Protein AF-A0A7X5P9V6-F1 (afdb_monomer_lite)

Foldseek 3Di:
DDPVVVVVVVVVVVVVVVVCVVVVVVLVVLVVLLVVLQVQLVVCVVVLVLVSNLVSLVVSVVSPVDPVSVVVNVLSVLQNQLVVLQVQLVVCVVVVVLVSSLVSLVSRDVSNVVCVVVSVVSNVVSLVVLLVVLQVVLVVCVVVVNNVVSLVSLVVNCVSVVPPPSSVVVNVVSVVVNVVVVVVVVVVVVVVVVVVVVVVVVVVVVVVVVVVLVVQQPPQADQVVLFVLCCVVPVPPDPQKGKGFPDWDADPNFIWTKIWIWGDDPPDIGTPFIWTAGRRHRFIFTQDPVVRDTHTD

pLDDT: mean 90.13, std 10.5, range [47.44, 98.81]

InterPro domains:
  IPR011990 Tetratricopeptide-like helical domain superfamily [G3DSA:1.25.40.10] (26-187)
  IPR011990 Tetratricopeptide-like helical domain superfamily [SSF48452] (31-176)
  IPR019734 Tetratricopeptide repeat [PF13181] (35-65)
  IPR019734 Tetratricopeptide repeat [PS50005] (34-67)
  IPR019734 Tetratricopeptide repeat [SM00028] (34-67)
  IPR019734 Tetratricopeptide repeat [SM00028] (82-115)
  IPR019734 Tetratricopeptide repeat [SM00028] (131-164)

Secondary structure (DSSP, 8-state):
--HHHHHHHHHHHHHHHHHHHHHHHHHHHHHHHHHHHHHHHHHHHHTT-HHHHHHHHHHHTTT---HHHHHHHHHHHHHHHHHHHHHHHHHHHHTT-HHHHHHHHTTS-TT-HHHHHHHHHHHHHHHHHHHHHHHHHHHHHHHTT-HHHHHHHHHHHHHH-TT-HHHHHHHHHHHHHHHHHHHHHHHHHHHHHHHHHHHHHHHHHHHHHHHHHHHHHTTS--HHHHHHHHHHHH-TT-TTEEEEEEEEEEETTEEEEEEEEEEE-SS-EEEEEEEEEETTT--EEEEETTTTEEEE-

Organism: Clostridium sporogenes (NCBI:txid1509)

Structure (mmCIF, N/CA/C/O backbone):
data_AF-A0A7X5P9V6-F1
#
_entry.id   AF-A0A7X5P9V6-F1
#
loop_
_atom_site.group_PDB
_atom_site.id
_atom_site.type_symbol
_atom_site.label_atom_id
_atom_site.label_alt_id
_atom_site.label_comp_id
_atom_site.label_asym_id
_atom_site.label_entity_id
_atom_site.label_seq_id
_atom_site.pdbx_PDB_ins_code
_atom_site.Cartn_x
_atom_site.Cartn_y
_atom_site.Cartn_z
_atom_site.occupancy
_atom_site.B_iso_or_equiv
_atom_site.auth_seq_id
_atom_site.auth_comp_id
_atom_site.auth_asym_id
_atom_site.auth_atom_id
_atom_site.pdbx_PDB_model_num
ATOM 1 N N . MET A 1 1 ? 71.167 8.920 -67.013 1.00 60.41 1 MET A N 1
ATOM 2 C CA . MET A 1 1 ? 70.637 7.728 -66.305 1.00 60.41 1 MET A CA 1
ATOM 3 C C . MET A 1 1 ? 70.523 6.575 -67.297 1.00 60.41 1 MET A C 1
ATOM 5 O O . MET A 1 1 ? 69.941 6.783 -68.351 1.00 60.41 1 MET A O 1
ATOM 9 N N . ASN A 1 2 ? 71.118 5.408 -67.014 1.00 71.19 2 ASN A N 1
ATOM 10 C CA . ASN A 1 2 ? 71.142 4.280 -67.959 1.00 71.19 2 ASN A CA 1
ATOM 11 C C . ASN A 1 2 ? 69.712 3.756 -68.227 1.00 71.19 2 ASN A C 1
ATOM 13 O O . ASN A 1 2 ? 68.889 3.745 -67.309 1.00 71.19 2 ASN A O 1
ATOM 17 N N . LYS A 1 3 ? 69.409 3.330 -69.460 1.00 73.94 3 LYS A N 1
ATOM 18 C CA . LYS A 1 3 ? 68.058 2.933 -69.919 1.00 73.94 3 LYS A CA 1
ATOM 19 C C . LYS A 1 3 ? 67.434 1.855 -69.019 1.00 73.94 3 LYS A C 1
ATOM 21 O O . LYS A 1 3 ? 66.262 1.945 -68.671 1.00 73.94 3 LYS A O 1
ATOM 26 N N . SER A 1 4 ? 68.260 0.923 -68.538 1.00 73.44 4 SER A N 1
ATOM 27 C CA . SE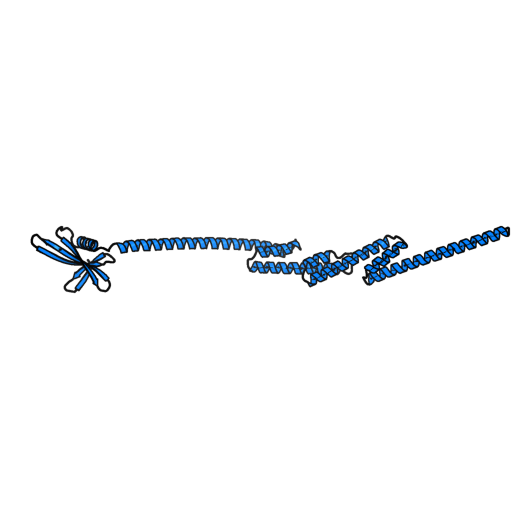R A 1 4 ? 67.882 -0.091 -67.543 1.00 73.44 4 SER A CA 1
ATOM 28 C C . SER A 1 4 ? 67.428 0.520 -66.203 1.00 73.44 4 SER A C 1
ATOM 30 O O . SER A 1 4 ? 66.345 0.202 -65.720 1.00 73.44 4 SER A O 1
ATOM 32 N N . LYS A 1 5 ? 68.163 1.499 -65.651 1.00 74.38 5 LYS A N 1
ATOM 33 C CA . LYS A 1 5 ? 67.784 2.189 -64.400 1.00 74.38 5 LYS A CA 1
ATOM 34 C C . LYS A 1 5 ? 66.468 2.968 -64.539 1.00 74.38 5 LYS A C 1
ATOM 36 O O . LYS A 1 5 ? 65.670 2.973 -63.609 1.00 74.38 5 LYS A O 1
ATOM 41 N N . LYS A 1 6 ? 66.210 3.587 -65.700 1.00 78.81 6 LYS A N 1
ATOM 42 C CA . LYS A 1 6 ? 64.946 4.299 -65.976 1.00 78.81 6 LYS A CA 1
ATOM 43 C C . LYS A 1 6 ? 63.748 3.342 -66.017 1.00 78.81 6 LYS A C 1
ATOM 45 O O . LYS A 1 6 ? 62.717 3.648 -65.427 1.00 78.81 6 LYS A O 1
ATOM 50 N N . ASN A 1 7 ? 63.899 2.183 -66.657 1.00 77.62 7 ASN A N 1
ATOM 51 C CA . ASN A 1 7 ? 62.839 1.173 -66.732 1.00 77.62 7 ASN A CA 1
ATOM 52 C C . ASN A 1 7 ? 62.542 0.544 -65.361 1.00 77.62 7 ASN A C 1
ATOM 54 O O . ASN A 1 7 ? 61.378 0.324 -65.037 1.00 77.62 7 ASN A O 1
ATOM 58 N N . ILE A 1 8 ? 63.573 0.327 -64.536 1.00 83.81 8 ILE A N 1
ATOM 59 C CA . ILE A 1 8 ? 63.411 -0.149 -63.153 1.00 83.81 8 ILE A CA 1
ATOM 60 C C . ILE A 1 8 ? 62.621 0.868 -62.318 1.00 83.81 8 ILE A C 1
ATOM 62 O O . ILE A 1 8 ? 61.666 0.488 -61.646 1.00 83.81 8 ILE A O 1
ATOM 66 N N . ILE A 1 9 ? 62.959 2.162 -62.398 1.00 83.19 9 ILE A N 1
ATOM 67 C CA . ILE A 1 9 ? 62.241 3.218 -61.661 1.00 83.19 9 ILE A CA 1
ATOM 68 C C . ILE A 1 9 ? 60.763 3.268 -62.071 1.00 83.19 9 ILE A C 1
ATOM 70 O O . ILE A 1 9 ? 59.900 3.273 -61.200 1.00 83.19 9 ILE A O 1
ATOM 74 N N . ILE A 1 10 ? 60.463 3.234 -63.375 1.00 83.44 10 ILE A N 1
ATOM 75 C CA . ILE A 1 10 ? 59.079 3.256 -63.879 1.00 83.44 10 ILE A CA 1
ATOM 76 C C . ILE A 1 10 ? 58.282 2.045 -63.367 1.00 83.44 10 ILE A C 1
ATOM 78 O O . ILE A 1 10 ? 57.156 2.211 -62.900 1.00 83.44 10 ILE A O 1
ATOM 82 N N . GLY A 1 11 ? 58.870 0.843 -63.401 1.00 85.44 11 GLY A N 1
ATOM 83 C CA . GLY A 1 11 ? 58.228 -0.367 -62.880 1.00 85.44 11 GLY A CA 1
ATOM 84 C C . GLY A 1 11 ? 57.904 -0.270 -61.386 1.00 85.44 11 GLY A C 1
ATOM 85 O O . GLY A 1 11 ? 56.787 -0.582 -60.976 1.00 85.44 11 GLY A O 1
ATOM 86 N N . VAL A 1 12 ? 58.839 0.242 -60.577 1.00 85.56 12 VAL A N 1
ATOM 87 C CA . VAL A 1 12 ? 58.631 0.447 -59.133 1.00 85.56 12 VAL A CA 1
ATOM 88 C C . VAL A 1 12 ? 57.534 1.484 -58.865 1.00 85.56 12 VAL A C 1
ATOM 90 O O . VAL A 1 12 ? 56.683 1.262 -58.005 1.00 85.56 12 VAL A O 1
ATOM 93 N N . THR A 1 13 ? 57.488 2.586 -59.620 1.00 82.69 13 THR A N 1
ATOM 94 C CA . THR A 1 13 ? 56.440 3.611 -59.467 1.00 82.69 13 THR A CA 1
ATOM 95 C C . THR A 1 13 ? 55.042 3.059 -59.756 1.00 82.69 13 THR A C 1
ATOM 97 O O . THR A 1 13 ? 54.107 3.354 -59.012 1.00 82.69 13 THR A O 1
ATOM 100 N N . ILE A 1 14 ? 54.886 2.219 -60.784 1.00 84.00 14 ILE A N 1
ATOM 101 C CA . ILE A 1 14 ? 53.596 1.589 -61.113 1.00 84.00 14 ILE A CA 1
ATOM 102 C C . ILE A 1 14 ? 53.149 0.645 -59.990 1.00 84.00 14 ILE A C 1
ATOM 104 O O . ILE A 1 14 ? 51.992 0.693 -59.577 1.00 84.00 14 ILE A O 1
ATOM 108 N N . ILE A 1 15 ? 54.062 -0.161 -59.440 1.00 84.19 15 ILE A N 1
ATOM 109 C CA . ILE A 1 15 ? 53.759 -1.061 -58.316 1.00 84.19 15 ILE A CA 1
ATOM 110 C C . ILE A 1 15 ? 53.307 -0.262 -57.083 1.00 84.19 15 ILE A C 1
ATOM 112 O O . ILE A 1 15 ? 52.328 -0.630 -56.432 1.00 84.19 15 ILE A O 1
ATOM 116 N N . ILE A 1 16 ? 53.953 0.869 -56.786 1.00 82.38 16 ILE A N 1
ATOM 117 C CA . ILE A 1 16 ? 53.550 1.754 -55.681 1.00 82.38 16 ILE A CA 1
ATOM 118 C C . ILE A 1 16 ? 52.148 2.338 -55.924 1.00 82.38 16 ILE A C 1
ATOM 120 O O . ILE A 1 16 ? 51.318 2.339 -55.019 1.00 82.38 16 ILE A O 1
ATOM 124 N N . LEU A 1 17 ? 51.836 2.784 -57.142 1.00 79.75 17 LEU A N 1
ATOM 125 C CA . LEU A 1 17 ? 50.510 3.328 -57.461 1.00 79.75 17 LEU A CA 1
ATOM 126 C C . LEU A 1 17 ? 49.401 2.270 -57.378 1.00 79.75 17 LEU A C 1
ATOM 128 O O . LEU A 1 17 ? 48.330 2.556 -56.845 1.00 79.75 17 LEU A O 1
ATOM 132 N N . VAL A 1 18 ? 49.653 1.044 -57.844 1.00 79.06 18 VAL A N 1
ATOM 133 C CA . VAL A 1 18 ? 48.686 -0.065 -57.760 1.00 79.06 18 VAL A CA 1
ATOM 134 C C . VAL A 1 18 ? 48.469 -0.499 -56.309 1.00 79.06 18 VAL A C 1
ATOM 136 O O . VAL A 1 18 ? 47.329 -0.710 -55.895 1.00 79.06 18 VAL A O 1
ATOM 139 N N . THR A 1 19 ? 49.535 -0.578 -55.508 1.00 73.50 19 THR A N 1
ATOM 140 C CA . THR A 1 19 ? 49.431 -0.934 -54.082 1.00 73.50 19 THR A CA 1
ATOM 141 C C . THR A 1 19 ? 48.716 0.149 -53.271 1.00 73.50 19 THR A C 1
ATOM 143 O O . THR A 1 19 ? 47.824 -0.179 -52.487 1.00 73.50 19 THR A O 1
ATOM 146 N N . LEU A 1 20 ? 49.009 1.435 -53.502 1.00 73.12 20 LEU A N 1
ATOM 147 C CA . LEU A 1 20 ? 48.294 2.552 -52.870 1.00 73.12 20 LEU A CA 1
ATOM 148 C C . LEU A 1 20 ? 46.830 2.640 -53.324 1.00 73.12 20 LEU A C 1
ATOM 150 O O . LEU A 1 20 ? 45.947 2.833 -52.488 1.00 73.12 20 LEU A O 1
ATOM 154 N N . GLY A 1 21 ? 46.553 2.455 -54.618 1.00 71.62 21 GLY A N 1
ATOM 155 C CA . GLY A 1 21 ? 45.196 2.468 -55.172 1.00 71.62 21 GLY A CA 1
ATOM 156 C C . GLY A 1 21 ? 44.330 1.316 -54.654 1.00 71.62 21 GLY A C 1
ATOM 157 O O . GLY A 1 21 ? 43.187 1.534 -54.241 1.00 71.62 21 GLY A O 1
ATOM 158 N N . GLY A 1 22 ? 44.887 0.102 -54.594 1.00 73.00 22 GLY A N 1
ATOM 159 C CA . GLY A 1 22 ? 44.213 -1.072 -54.031 1.00 73.00 22 GLY A CA 1
ATOM 160 C C . GLY A 1 22 ? 43.961 -0.938 -52.527 1.00 73.00 22 GLY A C 1
ATOM 161 O O . GLY A 1 22 ? 42.843 -1.162 -52.058 1.00 73.00 22 GLY A O 1
ATOM 162 N N . PHE A 1 23 ? 44.964 -0.487 -51.767 1.00 73.44 23 PHE A N 1
ATOM 163 C CA . PHE A 1 23 ? 44.840 -0.275 -50.323 1.00 73.44 23 PHE A CA 1
ATOM 164 C C . PHE A 1 23 ? 43.863 0.858 -49.970 1.00 73.44 23 PHE A C 1
ATOM 166 O O . PHE A 1 23 ? 43.063 0.723 -49.039 1.00 73.44 23 PHE A O 1
ATOM 173 N N . GLY A 1 24 ? 43.881 1.955 -50.733 1.00 74.81 24 GLY A N 1
ATOM 174 C CA . GLY A 1 24 ? 42.941 3.067 -50.590 1.00 74.81 24 GLY A CA 1
ATOM 175 C C . GLY A 1 24 ? 41.497 2.648 -50.867 1.00 74.81 24 GLY A C 1
ATOM 176 O O . GLY A 1 24 ? 40.614 2.920 -50.051 1.00 74.81 24 GLY A O 1
ATOM 177 N N . SER A 1 25 ? 41.264 1.909 -51.956 1.00 75.44 25 SER A N 1
ATOM 178 C CA . SER A 1 25 ? 39.932 1.399 -52.324 1.00 75.44 25 SER A CA 1
ATOM 179 C C . SER A 1 25 ? 39.367 0.431 -51.275 1.00 75.44 25 SER A C 1
ATOM 181 O O . SER A 1 25 ? 38.189 0.507 -50.912 1.00 75.44 25 SER A O 1
ATOM 183 N N . TYR A 1 26 ? 40.217 -0.437 -50.715 1.00 78.19 26 TYR A N 1
ATOM 184 C CA . TYR A 1 26 ? 39.841 -1.351 -49.634 1.00 78.19 26 TYR A CA 1
ATOM 185 C C . TYR A 1 26 ? 39.458 -0.610 -48.344 1.00 78.19 26 TYR A C 1
ATOM 187 O O . TYR A 1 26 ? 38.395 -0.865 -47.769 1.00 78.19 26 TYR A O 1
ATOM 195 N N . LYS A 1 27 ? 40.285 0.350 -47.901 1.00 81.75 27 LYS A N 1
ATOM 196 C CA . LYS A 1 27 ? 39.989 1.169 -46.713 1.00 81.75 27 LYS A CA 1
ATOM 197 C C . LYS A 1 27 ? 38.713 1.994 -46.880 1.00 81.75 27 LYS A C 1
ATOM 199 O O . LYS A 1 27 ? 37.933 2.090 -45.934 1.00 81.75 27 LYS A O 1
ATOM 204 N N . TYR A 1 28 ? 38.486 2.550 -48.069 1.00 83.62 28 TYR A N 1
ATOM 205 C CA . TYR A 1 28 ? 37.275 3.307 -48.381 1.00 83.62 28 TYR A CA 1
ATOM 206 C C . TYR A 1 28 ? 36.012 2.444 -48.267 1.00 83.62 28 TYR A C 1
ATOM 208 O O . TYR A 1 28 ? 35.046 2.851 -47.622 1.00 83.62 28 TYR A O 1
ATOM 216 N N . THR A 1 29 ? 36.040 1.232 -48.828 1.00 82.81 29 THR A N 1
ATOM 217 C CA . THR A 1 29 ? 34.903 0.297 -48.773 1.00 82.81 29 THR A CA 1
ATOM 218 C C . THR A 1 29 ? 34.565 -0.071 -47.326 1.00 82.81 29 THR A C 1
ATOM 220 O O . THR A 1 29 ? 33.425 0.097 -46.901 1.00 82.81 29 THR A O 1
ATOM 223 N N . LYS A 1 30 ? 35.574 -0.425 -46.516 1.00 85.81 30 LYS A N 1
ATOM 224 C CA . LYS A 1 30 ? 35.384 -0.704 -45.082 1.00 85.81 30 LYS A CA 1
ATOM 225 C C . LYS A 1 30 ? 34.804 0.478 -44.304 1.00 85.81 30 LYS A C 1
ATOM 227 O O . LYS A 1 30 ? 33.945 0.291 -43.448 1.00 85.81 30 LYS A O 1
ATOM 232 N N . TYR A 1 31 ? 35.260 1.696 -44.593 1.00 87.25 31 TYR A N 1
ATOM 233 C CA . TYR A 1 31 ? 34.723 2.900 -43.958 1.00 87.25 31 TYR A CA 1
ATOM 234 C C . TYR A 1 31 ? 33.256 3.158 -44.343 1.00 87.25 31 TYR A C 1
ATOM 236 O O . TYR A 1 31 ? 32.446 3.522 -43.487 1.00 87.25 31 TYR A O 1
ATOM 244 N N . LYS A 1 32 ? 32.895 2.940 -45.614 1.00 90.25 32 LYS A N 1
ATOM 245 C CA . LYS A 1 32 ? 31.514 3.073 -46.099 1.00 90.25 32 LYS A CA 1
ATOM 246 C C . LYS A 1 32 ? 30.579 2.058 -45.436 1.00 90.25 32 LYS A C 1
ATOM 248 O O . LYS A 1 32 ? 29.481 2.438 -45.024 1.00 90.25 32 LYS A O 1
ATOM 253 N N . ASP A 1 33 ? 31.013 0.809 -45.299 1.00 91.19 33 ASP A N 1
ATOM 254 C CA . ASP A 1 33 ? 30.224 -0.240 -44.646 1.00 91.19 33 ASP A CA 1
ATOM 255 C C . ASP A 1 33 ? 30.009 0.068 -43.162 1.00 91.19 33 ASP A C 1
ATOM 257 O O . ASP A 1 33 ? 28.869 0.053 -42.694 1.00 91.19 33 ASP A O 1
ATOM 261 N N . TYR A 1 34 ? 31.075 0.467 -42.452 1.00 92.50 34 TYR A N 1
ATOM 262 C CA . TYR A 1 34 ? 30.995 0.939 -41.066 1.00 92.50 34 TYR A CA 1
ATOM 263 C C . TYR A 1 34 ? 29.951 2.053 -40.907 1.00 92.50 34 TYR A C 1
ATOM 265 O O . TYR A 1 34 ? 29.061 1.957 -40.062 1.00 92.50 34 TYR A O 1
ATOM 273 N N . LYS A 1 35 ? 30.013 3.093 -41.751 1.00 93.56 35 LYS A N 1
ATOM 274 C CA . LYS A 1 35 ? 29.071 4.221 -41.689 1.00 93.56 35 LYS A CA 1
ATOM 275 C C . LYS A 1 35 ? 27.636 3.792 -42.010 1.00 93.56 35 LYS A C 1
ATOM 277 O O . LYS A 1 35 ? 26.695 4.288 -41.401 1.00 93.56 35 LYS A O 1
ATOM 282 N N . THR A 1 36 ? 27.461 2.860 -42.943 1.00 95.44 36 THR A N 1
ATOM 283 C CA . THR A 1 36 ? 26.139 2.329 -43.307 1.00 95.44 36 THR A CA 1
ATOM 284 C C . THR A 1 36 ? 25.508 1.562 -42.146 1.00 95.44 36 THR A C 1
ATOM 286 O O . THR A 1 36 ? 24.328 1.758 -41.860 1.00 95.44 36 THR A O 1
ATOM 289 N N . LEU A 1 37 ? 26.281 0.712 -41.466 1.00 96.25 37 LEU A N 1
ATOM 290 C CA . LEU A 1 37 ? 25.834 -0.015 -40.275 1.00 96.25 37 LEU A CA 1
ATOM 291 C C . LEU A 1 37 ? 25.507 0.941 -39.123 1.00 96.25 37 LEU A C 1
ATOM 293 O O . LEU A 1 37 ? 24.454 0.804 -38.506 1.00 96.25 37 LEU A O 1
ATOM 297 N N . LEU A 1 38 ? 26.357 1.947 -38.891 1.00 95.62 38 LEU A N 1
ATOM 298 C CA . LEU A 1 38 ? 26.132 2.959 -37.859 1.00 95.62 38 LEU A CA 1
ATOM 299 C C . LEU A 1 38 ? 24.825 3.731 -38.093 1.00 95.62 38 LEU A C 1
ATOM 301 O O . LEU A 1 38 ? 23.985 3.791 -37.200 1.00 95.62 38 LEU A O 1
ATOM 305 N N . ASN A 1 39 ? 24.603 4.229 -39.312 1.00 97.00 39 ASN A N 1
ATOM 306 C CA . ASN A 1 39 ? 23.374 4.947 -39.658 1.00 97.00 39 ASN A CA 1
ATOM 307 C C . ASN A 1 39 ? 22.123 4.062 -39.514 1.00 97.00 39 ASN A C 1
ATOM 309 O O . ASN A 1 39 ? 21.073 4.538 -39.092 1.00 97.00 39 ASN A O 1
ATOM 313 N N . LYS A 1 40 ? 22.216 2.768 -39.856 1.00 98.12 40 LYS A N 1
ATOM 314 C CA . LYS A 1 40 ? 21.115 1.816 -39.636 1.00 98.12 40 LYS A CA 1
ATOM 315 C C . LYS A 1 40 ? 20.827 1.633 -38.151 1.00 98.12 40 LYS A C 1
ATOM 317 O O . LYS A 1 40 ? 19.661 1.616 -37.771 1.00 98.12 40 LYS A O 1
ATOM 322 N N . ALA A 1 41 ? 21.864 1.490 -37.327 1.00 97.75 41 ALA A N 1
ATOM 323 C CA . ALA A 1 41 ? 21.709 1.359 -35.885 1.00 97.75 41 ALA A CA 1
ATOM 324 C C . ALA A 1 41 ? 21.025 2.595 -35.281 1.00 97.75 41 ALA A C 1
ATOM 326 O O . ALA A 1 41 ? 20.084 2.452 -34.505 1.00 97.75 41 ALA A O 1
ATOM 327 N N . GLU A 1 42 ? 21.439 3.795 -35.696 1.00 97.62 42 GLU A N 1
ATOM 328 C CA . GLU A 1 42 ? 20.839 5.063 -35.265 1.00 97.62 42 GLU A CA 1
ATOM 329 C C . GLU A 1 42 ? 19.372 5.183 -35.712 1.00 97.62 42 GLU A C 1
ATOM 331 O O . GLU A 1 42 ? 18.507 5.440 -34.878 1.00 97.62 42 GLU A O 1
ATOM 336 N N . ALA A 1 43 ? 19.048 4.857 -36.967 1.00 98.25 43 ALA A N 1
ATOM 337 C CA . ALA A 1 43 ? 17.658 4.826 -37.435 1.00 98.25 43 ALA A CA 1
ATOM 338 C C . ALA A 1 43 ? 16.796 3.808 -36.662 1.00 98.25 43 ALA A C 1
ATOM 340 O O . ALA A 1 43 ? 15.636 4.074 -36.345 1.00 98.25 43 ALA A O 1
ATOM 341 N N . TYR A 1 44 ? 17.354 2.641 -36.316 1.00 98.62 44 TYR A N 1
ATOM 342 C CA . TYR A 1 44 ? 16.661 1.656 -35.485 1.00 98.62 44 TYR A CA 1
ATOM 343 C C . TYR A 1 44 ? 16.457 2.130 -34.041 1.00 98.62 44 TYR A C 1
ATOM 345 O O . TYR A 1 44 ? 15.420 1.810 -33.459 1.00 98.62 44 TYR A O 1
ATOM 353 N N . MET A 1 45 ? 17.382 2.914 -33.476 1.00 97.56 45 MET A N 1
ATOM 354 C CA . MET A 1 45 ? 17.182 3.571 -32.178 1.00 97.56 45 MET A CA 1
ATOM 355 C C . MET A 1 45 ? 16.007 4.553 -32.221 1.00 97.56 45 MET A C 1
ATOM 357 O O . MET A 1 45 ? 15.192 4.553 -31.298 1.00 97.56 45 MET A O 1
ATOM 361 N N . GLU A 1 46 ? 15.898 5.354 -33.285 1.00 96.31 46 GLU A N 1
ATOM 362 C CA . GLU A 1 46 ? 14.836 6.359 -33.452 1.00 96.31 46 GLU A CA 1
ATOM 363 C C . GLU A 1 46 ? 13.440 5.733 -33.531 1.00 96.31 46 GLU A C 1
ATOM 365 O O . GLU A 1 46 ? 12.511 6.212 -32.880 1.00 96.31 46 GLU A O 1
ATOM 370 N N . ILE A 1 47 ? 13.293 4.624 -34.264 1.00 97.12 47 ILE A N 1
ATOM 371 C CA . ILE A 1 47 ? 12.028 3.869 -34.328 1.00 97.12 47 ILE A CA 1
ATOM 372 C C . ILE A 1 47 ? 11.857 2.876 -33.166 1.00 97.12 47 ILE A C 1
ATOM 374 O O . ILE A 1 47 ? 10.963 2.030 -33.196 1.00 97.12 47 ILE A O 1
ATOM 378 N N . GLU A 1 48 ? 12.721 2.961 -32.150 1.00 97.25 48 GLU A N 1
ATOM 379 C CA . GLU A 1 48 ? 12.720 2.136 -30.937 1.00 97.25 48 GLU A CA 1
ATOM 380 C C . GLU A 1 48 ? 12.801 0.618 -31.174 1.00 97.25 48 GLU A C 1
ATOM 382 O O . GLU A 1 48 ? 12.330 -0.183 -30.359 1.00 97.25 48 GLU A O 1
ATOM 387 N N . ASN A 1 49 ? 13.418 0.200 -32.279 1.00 98.12 49 ASN A N 1
ATOM 388 C CA . ASN A 1 49 ? 13.758 -1.194 -32.533 1.00 98.12 49 ASN A CA 1
ATOM 389 C C . ASN A 1 49 ? 15.159 -1.490 -31.981 1.00 98.12 49 ASN A C 1
ATOM 391 O O . ASN A 1 49 ? 16.136 -1.629 -32.720 1.00 98.12 49 ASN A O 1
ATOM 395 N N . TYR A 1 50 ? 15.253 -1.551 -30.653 1.00 98.19 50 TYR A N 1
ATOM 396 C CA . TYR A 1 50 ? 16.536 -1.647 -29.958 1.00 98.19 50 TYR A CA 1
ATOM 397 C C . TYR A 1 50 ? 17.303 -2.933 -30.271 1.00 98.19 50 TYR A C 1
ATOM 399 O O . TYR A 1 50 ? 18.525 -2.897 -30.330 1.00 98.19 50 TYR A O 1
ATOM 407 N N . ASP A 1 51 ? 16.612 -4.042 -30.543 1.00 98.38 51 ASP A N 1
ATOM 408 C CA . ASP A 1 51 ? 17.259 -5.300 -30.931 1.00 98.38 51 ASP A CA 1
ATOM 409 C C . ASP A 1 51 ? 18.044 -5.152 -32.235 1.00 98.38 51 ASP A C 1
ATOM 411 O O . ASP A 1 51 ? 19.238 -5.456 -32.284 1.00 98.38 51 ASP A O 1
ATOM 415 N N . LYS A 1 52 ? 17.414 -4.590 -33.274 1.00 98.38 52 LYS A N 1
ATOM 416 C CA . LYS A 1 52 ? 18.104 -4.323 -34.541 1.00 98.38 52 LYS A CA 1
ATOM 417 C C . LYS A 1 52 ? 19.162 -3.232 -34.403 1.00 98.38 52 LYS A C 1
ATOM 419 O O . LYS A 1 52 ? 20.175 -3.287 -35.103 1.00 98.38 52 LYS A O 1
ATOM 424 N N . ALA A 1 53 ? 18.956 -2.247 -33.530 1.00 98.50 53 ALA A N 1
ATOM 425 C CA . ALA A 1 53 ? 19.969 -1.235 -33.252 1.00 98.50 53 ALA A CA 1
ATOM 426 C C . ALA A 1 53 ? 21.236 -1.862 -32.651 1.00 98.50 53 ALA A C 1
ATOM 428 O O . ALA A 1 53 ? 22.326 -1.650 -33.181 1.00 98.50 53 ALA A O 1
ATOM 429 N N . ILE A 1 54 ? 21.085 -2.680 -31.604 1.00 98.50 54 ILE A N 1
ATOM 430 C CA . ILE A 1 54 ? 22.177 -3.414 -30.948 1.00 98.50 54 ILE A CA 1
ATOM 431 C C . ILE A 1 54 ? 22.907 -4.296 -31.963 1.00 98.50 54 ILE A C 1
ATOM 433 O O . ILE A 1 54 ? 24.124 -4.185 -32.077 1.00 98.50 54 ILE A O 1
ATOM 437 N N . GLU A 1 55 ? 22.176 -5.084 -32.759 1.00 98.25 55 GLU A N 1
ATOM 438 C CA . GLU A 1 55 ? 22.762 -5.956 -33.785 1.00 98.25 55 GLU A CA 1
ATOM 439 C C . GLU A 1 55 ? 23.625 -5.167 -34.788 1.00 98.25 55 GLU A C 1
ATOM 441 O O . GLU A 1 55 ? 24.731 -5.582 -35.141 1.00 98.25 55 GLU A O 1
ATOM 446 N N . ASN A 1 56 ? 23.144 -4.010 -35.262 1.00 98.06 56 ASN A N 1
ATOM 447 C CA . ASN A 1 56 ? 23.904 -3.189 -36.206 1.00 98.06 56 ASN A CA 1
ATOM 448 C C . ASN A 1 56 ? 25.106 -2.511 -35.534 1.00 98.06 56 ASN A C 1
ATOM 450 O O . ASN A 1 56 ? 26.167 -2.460 -36.154 1.00 98.06 56 ASN A O 1
ATOM 454 N N . TYR A 1 57 ? 24.989 -2.047 -34.285 1.00 97.31 57 TYR A N 1
ATOM 455 C CA . TYR A 1 57 ? 26.138 -1.521 -33.543 1.00 97.31 57 TYR A CA 1
ATOM 456 C C . TYR A 1 57 ? 27.207 -2.592 -33.303 1.00 97.31 57 TYR A C 1
ATOM 458 O O . TYR A 1 57 ? 28.386 -2.318 -33.523 1.00 97.31 57 TYR A O 1
ATOM 466 N N . GLU A 1 58 ? 26.829 -3.810 -32.915 1.00 96.44 58 GLU A N 1
ATOM 467 C CA . GLU A 1 58 ? 27.772 -4.914 -32.690 1.00 96.44 58 GLU A CA 1
ATOM 468 C C . GLU A 1 58 ? 28.555 -5.242 -33.971 1.00 96.44 58 GLU A C 1
ATOM 470 O O . GLU A 1 58 ? 29.782 -5.311 -33.927 1.00 96.44 58 GLU A O 1
ATOM 475 N N . LYS A 1 59 ? 27.897 -5.273 -35.141 1.00 95.31 59 LYS A N 1
ATOM 476 C CA . LYS A 1 59 ? 28.578 -5.430 -36.445 1.00 95.31 59 LYS A CA 1
ATOM 477 C C . LYS A 1 59 ? 29.573 -4.309 -36.761 1.00 95.31 59 LYS A C 1
ATOM 479 O O . LYS A 1 59 ? 30.535 -4.528 -37.493 1.00 95.31 59 LYS A O 1
ATOM 484 N N . THR A 1 60 ? 29.381 -3.091 -36.241 1.00 94.38 60 THR A N 1
ATOM 485 C CA . THR A 1 60 ? 30.368 -2.014 -36.457 1.00 94.38 60 THR A CA 1
ATOM 486 C C . THR A 1 60 ? 31.688 -2.259 -35.718 1.00 94.38 60 THR A C 1
ATOM 488 O O . THR A 1 60 ? 32.723 -1.736 -36.149 1.00 94.38 60 THR A O 1
ATOM 491 N N . LEU A 1 61 ? 31.687 -3.076 -34.656 1.00 92.00 61 LEU A N 1
ATOM 492 C CA . LEU A 1 61 ? 32.890 -3.396 -33.881 1.00 92.00 61 LEU A CA 1
ATOM 493 C C . LEU A 1 61 ? 33.910 -4.217 -34.687 1.00 92.00 61 LEU A C 1
ATOM 495 O O . LEU A 1 61 ? 35.108 -4.068 -34.445 1.00 92.00 61 LEU A O 1
ATOM 499 N N . ASP A 1 62 ? 33.467 -4.965 -35.707 1.00 87.88 62 ASP A N 1
ATOM 500 C CA . ASP A 1 62 ? 34.333 -5.712 -36.640 1.00 87.88 62 ASP A CA 1
ATOM 501 C C . ASP A 1 62 ? 35.260 -4.797 -37.462 1.00 87.88 62 ASP A C 1
ATOM 503 O O . ASP A 1 62 ? 36.314 -5.211 -37.952 1.00 87.88 62 ASP A O 1
ATOM 507 N N . TYR A 1 63 ? 34.876 -3.527 -37.623 1.00 85.88 63 TYR A N 1
ATOM 508 C CA . TYR A 1 63 ? 35.638 -2.531 -38.377 1.00 85.88 63 TYR A CA 1
ATOM 509 C C . TYR A 1 63 ? 36.548 -1.704 -37.473 1.00 85.88 63 TYR A C 1
ATOM 511 O O . TYR A 1 63 ? 37.658 -1.336 -37.873 1.00 85.88 63 TYR A O 1
ATOM 519 N N . LYS A 1 64 ? 36.070 -1.375 -36.269 1.00 77.19 64 LYS A N 1
ATOM 520 C CA . LYS A 1 64 ? 36.812 -0.609 -35.269 1.00 77.19 64 LYS A CA 1
ATOM 521 C C . LYS A 1 64 ? 36.206 -0.851 -33.891 1.00 77.19 64 LYS A C 1
ATOM 523 O O . LYS A 1 64 ? 35.099 -0.392 -33.620 1.00 77.19 64 LYS A O 1
ATOM 528 N N . ASN A 1 65 ? 36.975 -1.464 -32.992 1.00 76.75 65 ASN A N 1
ATOM 529 C CA . ASN A 1 65 ? 36.607 -1.496 -31.583 1.00 76.75 65 ASN A CA 1
ATOM 530 C C . ASN A 1 65 ? 36.728 -0.076 -31.009 1.00 76.75 65 ASN A C 1
ATOM 532 O O . ASN A 1 65 ? 37.829 0.451 -30.825 1.00 76.75 65 ASN A O 1
ATOM 536 N N . ASN A 1 66 ? 35.587 0.579 -30.825 1.00 84.88 66 ASN A N 1
ATOM 537 C CA . ASN A 1 66 ? 35.491 1.965 -30.402 1.00 84.88 66 ASN A CA 1
ATOM 538 C C . ASN A 1 66 ? 34.643 2.028 -29.134 1.00 84.88 66 ASN A C 1
ATOM 540 O O . ASN A 1 66 ? 33.497 1.581 -29.139 1.00 84.88 66 ASN A O 1
ATOM 544 N N . LYS A 1 67 ? 35.194 2.633 -28.079 1.00 92.69 67 LYS A N 1
ATOM 545 C CA . LYS A 1 67 ? 34.493 2.853 -26.812 1.00 92.69 67 LYS A CA 1
ATOM 546 C C . LYS A 1 67 ? 33.126 3.522 -27.015 1.00 92.69 67 LYS A C 1
ATOM 548 O O . LYS A 1 67 ? 32.164 3.093 -26.397 1.00 92.69 67 LYS A O 1
ATOM 553 N N . ASP A 1 68 ? 33.024 4.478 -27.940 1.00 92.31 68 ASP A N 1
ATOM 554 C CA . ASP A 1 68 ? 31.756 5.150 -28.268 1.00 92.31 68 ASP A CA 1
ATOM 555 C C . ASP A 1 68 ? 30.673 4.168 -28.747 1.00 92.31 68 ASP A C 1
ATOM 557 O O . ASP A 1 68 ? 29.527 4.236 -28.315 1.00 92.31 68 ASP A O 1
ATOM 561 N N . ILE A 1 69 ? 31.039 3.193 -29.586 1.00 95.12 69 ILE A N 1
ATOM 562 C CA . ILE A 1 69 ? 30.098 2.176 -30.073 1.00 95.12 69 ILE A CA 1
ATOM 563 C C . ILE A 1 69 ? 29.666 1.250 -28.937 1.00 95.12 69 ILE A C 1
ATOM 565 O O . ILE A 1 69 ? 28.485 0.930 -28.827 1.00 95.12 69 ILE A O 1
ATOM 569 N N . VAL A 1 70 ? 30.596 0.848 -28.069 1.00 95.81 70 VAL A N 1
ATOM 570 C CA . VAL A 1 70 ? 30.273 0.040 -26.883 1.00 95.81 70 VAL A CA 1
ATOM 571 C C . VAL A 1 70 ? 29.307 0.796 -25.963 1.00 95.81 70 VAL A C 1
ATOM 573 O O . VAL A 1 70 ? 28.313 0.226 -25.511 1.00 95.81 70 VAL A O 1
ATOM 576 N N . ASP A 1 71 ? 29.530 2.093 -25.750 1.00 96.06 71 ASP A N 1
ATOM 577 C CA . ASP A 1 71 ? 28.644 2.945 -24.953 1.00 96.06 71 ASP A CA 1
ATOM 578 C C . ASP A 1 71 ? 27.251 3.091 -25.598 1.00 96.06 71 ASP A C 1
ATOM 580 O O . ASP A 1 71 ? 26.244 3.071 -24.880 1.00 96.06 71 ASP A O 1
ATOM 584 N N . LYS A 1 72 ? 27.166 3.159 -26.937 1.00 96.50 72 LYS A N 1
ATOM 585 C CA . LYS A 1 72 ? 25.895 3.137 -27.689 1.00 96.50 72 LYS A CA 1
ATOM 586 C C . LYS A 1 72 ? 25.160 1.797 -27.567 1.00 96.50 72 LYS A C 1
ATOM 588 O O . LYS A 1 72 ? 23.944 1.800 -27.381 1.00 96.50 72 LYS A O 1
ATOM 593 N N . ILE A 1 73 ? 25.867 0.664 -27.602 1.00 97.69 73 ILE A N 1
ATOM 594 C CA . ILE A 1 73 ? 25.279 -0.671 -27.369 1.00 97.69 73 ILE A CA 1
ATOM 595 C C . ILE A 1 73 ? 24.699 -0.756 -25.957 1.00 97.69 73 ILE A C 1
ATOM 597 O O . ILE A 1 73 ? 23.556 -1.179 -25.780 1.00 97.69 73 ILE A O 1
ATOM 601 N N . ASN A 1 74 ? 25.466 -0.325 -24.954 1.00 97.56 74 ASN A N 1
ATOM 602 C CA . ASN A 1 74 ? 25.023 -0.332 -23.562 1.00 97.56 74 ASN A CA 1
ATOM 603 C C . ASN A 1 74 ? 23.817 0.591 -23.354 1.00 97.56 74 ASN A C 1
ATOM 605 O O . ASN A 1 74 ? 22.860 0.199 -22.693 1.00 97.56 74 ASN A O 1
ATOM 609 N N . LEU A 1 75 ? 23.819 1.779 -23.971 1.00 97.56 75 LEU A N 1
ATOM 610 C CA . LEU A 1 75 ? 22.664 2.679 -23.972 1.00 97.56 75 LEU A CA 1
ATOM 611 C C . LEU A 1 75 ? 21.427 2.016 -24.590 1.00 97.56 75 LEU A C 1
ATOM 613 O O . LEU A 1 75 ? 20.345 2.102 -24.020 1.00 97.56 75 LEU A O 1
ATOM 617 N N . ALA A 1 76 ? 21.570 1.352 -25.738 1.00 98.25 76 ALA A N 1
ATOM 618 C CA . ALA A 1 76 ? 20.458 0.683 -26.407 1.00 98.25 76 ALA A CA 1
ATOM 619 C C . ALA A 1 76 ? 19.862 -0.448 -25.551 1.00 98.25 76 ALA A C 1
ATOM 621 O O . ALA A 1 76 ? 18.640 -0.554 -25.446 1.00 98.25 76 ALA A O 1
ATOM 622 N N . LYS A 1 77 ? 20.711 -1.251 -24.893 1.00 98.50 77 LYS A N 1
ATOM 623 C CA . LYS A 1 77 ? 20.287 -2.298 -23.943 1.00 98.50 77 LYS A CA 1
ATOM 624 C C . LYS A 1 77 ? 19.535 -1.698 -22.754 1.00 98.50 77 LYS A C 1
ATOM 626 O O . LYS A 1 77 ? 18.437 -2.142 -22.431 1.00 98.50 77 LYS A O 1
ATOM 631 N N . GLU A 1 78 ? 20.076 -0.634 -22.173 1.00 98.38 78 GLU A N 1
ATOM 632 C CA . GLU A 1 78 ? 19.469 0.054 -21.034 1.00 98.38 78 GLU A CA 1
ATOM 633 C C . GLU A 1 78 ? 18.120 0.702 -21.385 1.00 98.38 78 GLU A C 1
ATOM 635 O O . GLU A 1 78 ? 17.158 0.571 -20.629 1.00 98.38 78 GLU A O 1
ATOM 640 N N . ILE A 1 79 ? 18.003 1.358 -22.546 1.00 98.38 79 ILE A N 1
ATOM 641 C CA . ILE A 1 79 ? 16.726 1.931 -23.004 1.00 98.38 79 ILE A CA 1
ATOM 642 C C . ILE A 1 79 ? 15.712 0.817 -23.305 1.00 98.38 79 ILE A C 1
ATOM 644 O O . ILE A 1 79 ? 14.534 0.965 -22.977 1.00 98.38 79 ILE A O 1
ATOM 648 N N . LYS A 1 80 ? 16.141 -0.317 -23.874 1.00 98.38 80 LYS A N 1
ATOM 649 C CA . LYS A 1 80 ? 15.265 -1.476 -24.101 1.00 98.38 80 LYS A CA 1
ATOM 650 C C . LYS A 1 80 ? 14.652 -1.981 -22.793 1.00 98.38 80 LYS A C 1
ATOM 652 O O . LYS A 1 80 ? 13.437 -2.163 -22.717 1.00 98.38 80 LYS A O 1
ATOM 657 N N . GLU A 1 81 ? 15.472 -2.177 -21.764 1.00 98.50 81 GLU A N 1
ATOM 658 C CA . GLU A 1 81 ? 15.006 -2.593 -20.435 1.00 98.50 81 GLU A CA 1
ATOM 659 C C . GLU A 1 81 ? 14.126 -1.522 -19.780 1.00 98.50 81 GLU A C 1
ATOM 661 O O . GLU A 1 81 ? 13.074 -1.832 -19.220 1.00 98.50 81 GLU A O 1
ATOM 666 N N . SER A 1 82 ? 14.507 -0.250 -19.907 1.00 98.56 82 SER A N 1
ATOM 667 C CA . SER A 1 82 ? 13.729 0.893 -19.424 1.00 98.56 82 SER A CA 1
ATOM 668 C C . SER A 1 82 ? 12.322 0.941 -20.032 1.00 98.56 82 SER A C 1
ATOM 670 O O . SER A 1 82 ? 11.339 1.098 -19.302 1.00 98.56 82 SER A O 1
ATOM 672 N N . LYS A 1 83 ? 12.201 0.732 -21.350 1.00 98.50 83 LYS A N 1
ATOM 673 C CA . LYS A 1 83 ? 10.915 0.631 -22.053 1.00 98.50 83 LYS A CA 1
ATOM 674 C C . LYS A 1 83 ? 10.064 -0.511 -21.506 1.00 98.50 83 LYS A C 1
ATOM 676 O O . LYS A 1 83 ? 8.907 -0.275 -21.165 1.00 98.50 83 LYS A O 1
ATOM 681 N N . ALA A 1 84 ? 10.640 -1.702 -21.357 1.00 98.62 84 ALA A N 1
ATOM 682 C CA . ALA A 1 84 ? 9.927 -2.858 -20.816 1.00 98.62 84 ALA A CA 1
ATOM 683 C C . ALA A 1 84 ? 9.442 -2.619 -19.372 1.00 98.62 84 ALA A C 1
ATOM 685 O O . ALA A 1 84 ? 8.303 -2.945 -19.036 1.00 98.62 84 ALA A O 1
ATOM 686 N N . ASN A 1 85 ? 10.270 -1.996 -18.524 1.00 98.81 85 ASN A N 1
ATOM 687 C CA . ASN A 1 85 ? 9.889 -1.625 -17.159 1.00 98.81 85 ASN A CA 1
ATOM 688 C C . ASN A 1 85 ? 8.733 -0.617 -17.140 1.00 98.81 85 ASN A C 1
ATOM 690 O O . ASN A 1 85 ? 7.805 -0.771 -16.347 1.00 98.81 85 ASN A O 1
ATOM 694 N N . TYR A 1 86 ? 8.760 0.385 -18.022 1.00 98.81 86 TYR A N 1
ATOM 695 C CA . TYR A 1 86 ? 7.681 1.365 -18.144 1.00 98.81 86 TYR A CA 1
ATOM 696 C C . TYR A 1 86 ? 6.367 0.726 -18.614 1.00 98.81 86 TYR A C 1
ATOM 698 O O . TYR A 1 86 ? 5.317 0.976 -18.027 1.00 98.81 86 TYR A O 1
ATOM 706 N N . GLU A 1 87 ? 6.414 -0.121 -19.643 1.00 98.62 87 GLU A N 1
ATOM 707 C CA . GLU A 1 87 ? 5.233 -0.815 -20.176 1.00 98.62 87 GLU A CA 1
ATOM 708 C C . GLU A 1 87 ? 4.604 -1.734 -19.122 1.00 98.62 87 GLU A C 1
ATOM 710 O O . GLU A 1 87 ? 3.398 -1.662 -18.879 1.00 98.62 87 GLU A O 1
ATOM 715 N N . LYS A 1 88 ? 5.431 -2.510 -18.411 1.00 98.81 88 LYS A N 1
ATOM 716 C CA . LYS A 1 88 ? 4.987 -3.326 -17.275 1.00 98.81 88 LYS A CA 1
ATOM 717 C C . LYS A 1 88 ? 4.367 -2.474 -16.165 1.00 98.81 88 LYS A C 1
ATOM 719 O O . LYS A 1 88 ? 3.335 -2.840 -15.605 1.00 98.81 88 LYS A O 1
ATOM 724 N N . ALA A 1 89 ? 4.981 -1.338 -15.838 1.00 98.75 89 ALA A N 1
ATOM 725 C CA . ALA A 1 89 ? 4.459 -0.436 -14.819 1.00 98.75 89 ALA A CA 1
ATOM 726 C C . ALA A 1 89 ? 3.081 0.125 -15.201 1.00 98.75 89 ALA A C 1
ATOM 728 O O . ALA A 1 89 ? 2.182 0.160 -14.364 1.00 98.75 89 ALA A O 1
ATOM 729 N N . MET A 1 90 ? 2.890 0.498 -16.469 1.00 98.75 90 MET A N 1
ATOM 730 C CA . MET A 1 90 ? 1.600 0.954 -16.991 1.00 98.75 90 MET A CA 1
ATOM 731 C C . MET A 1 90 ? 0.540 -0.153 -16.977 1.00 98.75 90 MET A C 1
ATOM 733 O O . MET A 1 90 ? -0.616 0.115 -16.653 1.00 98.75 90 MET A O 1
ATOM 737 N N . GLU A 1 91 ? 0.911 -1.400 -17.276 1.00 98.75 91 GLU A N 1
ATOM 738 C CA . GLU A 1 91 ? 0.002 -2.545 -17.155 1.00 98.75 91 GLU A CA 1
ATOM 739 C C . GLU A 1 91 ? -0.489 -2.722 -15.708 1.00 98.75 91 GLU A C 1
ATOM 741 O O . GLU A 1 91 ? -1.692 -2.840 -15.469 1.00 98.75 91 GLU A O 1
ATOM 746 N N . LEU A 1 92 ? 0.430 -2.690 -14.737 1.00 98.81 92 LEU A N 1
ATOM 747 C CA . LEU A 1 92 ? 0.111 -2.796 -13.307 1.00 98.81 92 LEU A CA 1
ATOM 748 C C . LEU A 1 92 ? -0.735 -1.610 -12.826 1.00 98.81 92 LEU A C 1
ATOM 750 O O . LEU A 1 92 ? -1.725 -1.804 -12.121 1.00 98.81 92 LEU A O 1
ATOM 754 N N . TYR A 1 93 ? -0.406 -0.398 -13.280 1.00 98.44 93 TYR A N 1
ATOM 755 C CA . TYR A 1 93 ? -1.169 0.816 -12.993 1.00 98.44 93 TYR A CA 1
ATOM 756 C C . TYR A 1 93 ? -2.620 0.690 -13.471 1.00 98.44 93 TYR A C 1
ATOM 758 O O . TYR A 1 93 ? -3.548 0.954 -12.709 1.00 98.44 93 TYR A O 1
ATOM 766 N N . ASN A 1 94 ? -2.835 0.209 -14.698 1.00 98.00 94 ASN A N 1
ATOM 767 C CA . ASN A 1 94 ? -4.176 0.003 -15.252 1.00 98.00 94 ASN A CA 1
ATOM 768 C C . ASN A 1 94 ? -4.960 -1.091 -14.506 1.00 98.00 94 ASN A C 1
ATOM 770 O O . ASN A 1 94 ? -6.185 -1.020 -14.414 1.00 98.00 94 ASN A O 1
ATOM 774 N N . LYS A 1 95 ? -4.262 -2.076 -13.926 1.00 98.25 95 LYS A N 1
ATOM 775 C CA . LYS A 1 95 ? -4.840 -3.085 -13.022 1.00 98.25 95 LYS A CA 1
ATOM 776 C C . LYS A 1 95 ? -5.064 -2.571 -11.593 1.00 98.25 95 LYS A C 1
ATOM 778 O O . LYS A 1 95 ? -5.551 -3.330 -10.760 1.00 98.25 95 LYS A O 1
ATOM 783 N N . LYS A 1 96 ? -4.744 -1.301 -11.313 1.00 97.06 96 LYS A N 1
ATOM 784 C CA . LYS A 1 96 ? -4.786 -0.662 -9.985 1.00 97.06 96 LYS A CA 1
ATOM 785 C C . LYS A 1 96 ? -3.835 -1.284 -8.957 1.00 97.06 96 LYS A C 1
ATOM 787 O O . LYS A 1 96 ? -3.965 -1.028 -7.762 1.00 97.06 96 LYS A O 1
ATOM 792 N N . ASP A 1 97 ? -2.850 -2.062 -9.403 1.00 97.81 97 ASP A N 1
ATOM 793 C CA . ASP A 1 97 ? -1.739 -2.488 -8.553 1.00 97.81 97 ASP A CA 1
ATOM 794 C C . ASP A 1 97 ? -0.694 -1.368 -8.496 1.00 97.81 97 ASP A C 1
ATOM 796 O O . ASP A 1 97 ? 0.345 -1.395 -9.161 1.00 97.81 97 ASP A O 1
ATOM 800 N N . TYR A 1 98 ? -1.003 -0.329 -7.719 1.00 97.88 98 TYR A N 1
ATOM 801 C CA . TYR A 1 98 ? -0.167 0.868 -7.639 1.00 97.88 98 TYR A CA 1
ATOM 802 C C . TYR A 1 98 ? 1.193 0.608 -6.985 1.00 97.88 98 TYR A C 1
ATOM 804 O O . TYR A 1 98 ? 2.153 1.307 -7.302 1.00 97.88 98 TYR A O 1
ATOM 812 N N . LEU A 1 99 ? 1.312 -0.397 -6.108 1.00 96.44 99 LEU A N 1
ATOM 813 C CA . LEU A 1 99 ? 2.596 -0.759 -5.499 1.00 96.44 99 LEU A CA 1
ATOM 814 C C . LEU A 1 99 ? 3.496 -1.494 -6.494 1.00 96.44 99 LEU A C 1
ATOM 816 O O . LEU A 1 99 ? 4.667 -1.130 -6.635 1.00 96.44 99 LEU A O 1
ATOM 820 N N . GLY A 1 100 ? 2.954 -2.469 -7.229 1.00 97.75 100 GLY A N 1
ATOM 821 C CA . GLY A 1 100 ? 3.693 -3.142 -8.297 1.00 97.75 100 GLY A CA 1
ATOM 822 C C . GLY A 1 100 ? 4.087 -2.174 -9.418 1.00 97.75 100 GLY A C 1
ATOM 823 O O . GLY A 1 100 ? 5.220 -2.208 -9.919 1.00 97.75 100 GLY A O 1
ATOM 824 N N . ALA A 1 101 ? 3.180 -1.261 -9.781 1.00 98.69 101 ALA A N 1
ATOM 825 C CA . ALA A 1 101 ? 3.454 -0.197 -10.741 1.00 98.69 101 ALA A CA 1
ATOM 826 C C . ALA A 1 101 ? 4.581 0.723 -10.251 1.00 98.69 101 ALA A C 1
ATOM 828 O O . ALA A 1 101 ? 5.533 0.970 -10.990 1.00 98.69 101 ALA A O 1
ATOM 829 N N . LEU A 1 102 ? 4.521 1.172 -8.992 1.00 98.00 102 LEU A N 1
ATOM 830 C CA . LEU A 1 102 ? 5.544 2.006 -8.359 1.00 98.00 102 LEU A CA 1
ATOM 831 C C . LEU A 1 102 ? 6.929 1.345 -8.401 1.00 98.00 102 LEU A C 1
ATOM 833 O O . LEU A 1 102 ? 7.914 2.011 -8.724 1.00 98.00 102 LEU A O 1
ATOM 837 N N . GLU A 1 103 ? 7.020 0.051 -8.090 1.00 98.00 103 GLU A N 1
ATOM 838 C CA . GLU A 1 103 ? 8.284 -0.691 -8.150 1.00 98.00 103 GLU A CA 1
ATOM 839 C C . GLU A 1 103 ? 8.847 -0.740 -9.578 1.00 98.00 103 GLU A C 1
ATOM 841 O O . GLU A 1 103 ? 10.047 -0.551 -9.784 1.00 98.00 103 GLU A O 1
ATOM 846 N N . SER A 1 104 ? 7.981 -0.948 -10.571 1.00 98.56 104 SER A N 1
ATOM 847 C CA . SER A 1 104 ? 8.380 -1.041 -11.978 1.00 98.56 104 SER A CA 1
ATOM 848 C C . SER A 1 104 ? 8.764 0.328 -12.561 1.00 98.56 104 SER A C 1
ATOM 850 O O . SER A 1 104 ? 9.803 0.439 -13.211 1.00 98.56 104 SER A O 1
ATOM 852 N N . PHE A 1 105 ? 8.022 1.402 -12.257 1.00 98.75 105 PHE A N 1
ATOM 853 C CA . PHE A 1 105 ? 8.376 2.762 -12.688 1.00 98.75 105 PHE A CA 1
ATOM 854 C C . PHE A 1 105 ? 9.725 3.224 -12.123 1.00 98.75 105 PHE A C 1
ATOM 856 O O . PHE A 1 105 ? 10.477 3.902 -12.820 1.00 98.75 105 PHE A O 1
ATOM 863 N N . LYS A 1 106 ? 10.079 2.834 -10.888 1.00 98.19 106 LYS A N 1
ATOM 864 C CA . LYS A 1 106 ? 11.388 3.159 -10.284 1.00 98.19 106 LYS A CA 1
ATOM 865 C C . LYS A 1 106 ? 12.577 2.542 -11.033 1.00 98.19 106 LYS A C 1
ATOM 867 O O . LYS A 1 106 ? 13.694 3.026 -10.870 1.00 98.19 106 LYS A O 1
ATOM 872 N N . LYS A 1 107 ? 12.347 1.501 -11.841 1.00 98.50 107 LYS A N 1
ATOM 873 C CA . LYS A 1 107 ? 13.370 0.826 -12.662 1.00 98.50 107 LYS A CA 1
ATOM 874 C C . LYS A 1 107 ? 13.535 1.453 -14.055 1.00 98.50 107 LYS A C 1
ATOM 876 O O . LYS A 1 107 ? 14.394 1.017 -14.816 1.00 98.50 107 LYS A O 1
ATOM 881 N N . VAL A 1 108 ? 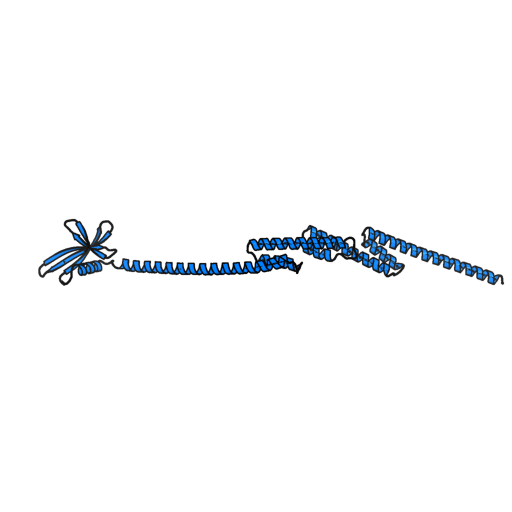12.732 2.459 -14.408 1.00 98.69 108 VAL A N 1
ATOM 882 C CA . VAL A 1 108 ? 12.874 3.208 -15.667 1.00 98.69 108 VAL A CA 1
ATOM 883 C C . VAL A 1 108 ? 14.139 4.064 -15.594 1.00 98.69 108 VAL A C 1
ATOM 885 O O . VAL A 1 108 ? 14.334 4.825 -14.643 1.00 98.69 108 VAL A O 1
ATOM 888 N N . SER A 1 109 ? 15.019 3.934 -16.587 1.00 97.94 109 SER A N 1
ATOM 889 C CA . SER A 1 109 ? 16.327 4.592 -16.565 1.00 97.94 109 SER A CA 1
ATOM 890 C C . SER A 1 109 ? 16.219 6.089 -16.849 1.00 97.94 109 SER A C 1
ATOM 892 O O . SER A 1 109 ? 15.496 6.518 -17.744 1.00 97.94 109 SER A O 1
ATOM 894 N N . LYS A 1 110 ? 17.048 6.887 -16.163 1.00 97.75 110 LYS A N 1
ATOM 895 C CA . LYS A 1 110 ? 17.259 8.317 -16.456 1.00 97.75 110 LYS A CA 1
ATOM 896 C C . LYS A 1 110 ? 17.782 8.579 -17.871 1.00 97.75 110 LYS A C 1
ATOM 898 O O . LYS A 1 110 ? 17.586 9.676 -18.388 1.00 97.75 110 LYS A O 1
ATOM 903 N N . ARG A 1 111 ? 18.466 7.607 -18.485 1.00 96.44 111 ARG A N 1
ATOM 904 C CA . ARG A 1 111 ? 18.991 7.722 -19.855 1.00 96.44 111 ARG A CA 1
ATOM 905 C C . ARG A 1 111 ? 17.898 7.547 -20.915 1.00 96.44 111 ARG A C 1
ATOM 907 O O . ARG A 1 111 ? 18.082 8.010 -22.035 1.00 96.44 111 ARG A O 1
ATOM 914 N N . ASP A 1 112 ? 16.751 6.966 -20.558 1.00 97.56 112 ASP A N 1
ATOM 915 C CA . ASP A 1 112 ? 15.528 6.982 -21.370 1.00 97.56 112 ASP A CA 1
ATOM 916 C C . ASP A 1 112 ? 14.706 8.237 -21.042 1.00 97.56 112 ASP A C 1
ATOM 918 O O . ASP A 1 112 ? 13.668 8.189 -20.380 1.00 97.56 112 ASP A O 1
ATOM 922 N N . SER A 1 113 ? 15.196 9.398 -21.480 1.00 93.44 113 SER A N 1
ATOM 923 C CA . SER A 1 113 ? 14.586 10.700 -21.171 1.00 93.44 113 SER A CA 1
ATOM 924 C C . SER A 1 113 ? 13.110 10.794 -21.578 1.00 93.44 113 SER A C 1
ATOM 926 O O . SER A 1 113 ? 12.330 11.466 -20.901 1.00 93.44 113 SER A O 1
ATOM 928 N N . LYS A 1 114 ? 12.713 10.080 -22.642 1.00 94.50 114 LYS A N 1
ATOM 929 C CA . LYS A 1 114 ? 11.335 10.022 -23.147 1.00 94.50 114 LYS A CA 1
ATOM 930 C C . LYS A 1 114 ? 10.373 9.439 -22.113 1.00 94.50 114 LYS A C 1
ATOM 932 O O . LYS A 1 114 ? 9.282 9.976 -21.934 1.00 94.50 114 LYS A O 1
ATOM 937 N N . ARG A 1 115 ? 10.756 8.350 -21.439 1.00 98.00 115 ARG A N 1
ATOM 938 C CA . ARG A 1 115 ? 9.890 7.660 -20.464 1.00 98.00 115 ARG A CA 1
ATOM 939 C C . ARG A 1 115 ? 10.171 8.046 -19.027 1.00 98.00 115 ARG A C 1
ATOM 941 O O . ARG A 1 115 ? 9.259 7.971 -18.211 1.00 98.00 115 ARG A O 1
ATOM 948 N N . PHE A 1 116 ? 11.390 8.475 -18.707 1.00 98.38 116 PHE A N 1
ATOM 949 C CA . PHE A 1 116 ? 11.791 8.742 -17.331 1.00 98.38 116 PHE A CA 1
ATOM 950 C C . PHE A 1 116 ? 10.892 9.780 -16.655 1.00 98.38 116 PHE A C 1
ATOM 952 O O . PHE A 1 116 ? 10.358 9.510 -15.584 1.00 98.38 116 PHE A O 1
ATOM 959 N N . ASN A 1 117 ? 10.662 10.929 -17.295 1.00 97.62 117 ASN A N 1
ATOM 960 C CA . ASN A 1 117 ? 9.824 11.983 -16.713 1.00 97.62 117 ASN A CA 1
ATOM 961 C C . ASN A 1 117 ? 8.368 11.527 -16.551 1.00 97.62 117 ASN A C 1
ATOM 963 O O . ASN A 1 117 ? 7.783 11.712 -15.488 1.00 97.62 117 ASN A O 1
ATOM 967 N N . LEU A 1 118 ? 7.828 10.825 -17.553 1.00 98.25 118 LEU A N 1
ATOM 968 C CA . LEU A 1 118 ? 6.489 10.234 -17.479 1.00 98.25 118 LEU A CA 1
ATOM 969 C C . LEU A 1 118 ? 6.381 9.222 -16.330 1.00 98.25 118 LEU A C 1
ATOM 971 O O . LEU A 1 118 ? 5.374 9.184 -15.627 1.00 98.25 118 LEU A O 1
ATOM 975 N N . ALA A 1 119 ? 7.423 8.415 -16.115 1.00 98.69 119 ALA A N 1
ATOM 976 C CA . ALA A 1 119 ? 7.498 7.483 -14.999 1.00 98.69 119 ALA A CA 1
ATOM 977 C C . ALA A 1 119 ? 7.545 8.222 -13.656 1.00 98.69 119 ALA A C 1
ATOM 979 O O . ALA A 1 119 ? 6.848 7.820 -12.731 1.00 98.69 119 ALA A O 1
ATOM 980 N N . GLN A 1 120 ? 8.311 9.314 -13.539 1.00 98.44 120 GLN A N 1
ATOM 981 C CA . GLN A 1 120 ? 8.359 10.120 -12.313 1.00 98.44 120 GLN A CA 1
ATOM 982 C C . GLN A 1 120 ? 7.001 10.743 -11.975 1.00 98.44 120 GLN A C 1
ATOM 984 O O . GLN A 1 120 ? 6.606 10.749 -10.808 1.00 98.44 120 GLN A O 1
ATOM 989 N N . ASP A 1 121 ? 6.263 11.229 -12.969 1.00 98.38 121 ASP A N 1
ATOM 990 C CA . ASP A 1 121 ? 4.923 11.771 -12.739 1.00 98.38 121 ASP A CA 1
ATOM 991 C C . ASP A 1 121 ? 3.936 10.668 -12.347 1.00 98.38 121 ASP A C 1
ATOM 993 O O . ASP A 1 121 ? 3.215 10.809 -11.355 1.00 98.38 121 ASP A O 1
ATOM 997 N N . LYS A 1 122 ? 3.995 9.506 -13.008 1.00 98.56 122 LYS A N 1
ATOM 998 C CA . LYS A 1 122 ? 3.191 8.341 -12.615 1.00 98.56 122 LYS A CA 1
ATOM 999 C C . LYS A 1 122 ? 3.544 7.788 -11.238 1.00 98.56 122 LYS A C 1
ATOM 1001 O O . LYS A 1 122 ? 2.646 7.340 -10.533 1.00 98.56 122 LYS A O 1
ATOM 1006 N N . ILE A 1 123 ? 4.803 7.865 -10.810 1.00 98.56 123 ILE A N 1
ATOM 1007 C CA . ILE A 1 123 ? 5.218 7.528 -9.441 1.00 98.56 123 ILE A CA 1
ATOM 1008 C C . ILE A 1 123 ? 4.486 8.415 -8.431 1.00 98.56 123 ILE A C 1
ATOM 1010 O O . ILE A 1 123 ? 3.925 7.893 -7.467 1.00 98.56 123 ILE A O 1
ATOM 1014 N N . LYS A 1 124 ? 4.449 9.735 -8.660 1.00 98.12 124 LYS A N 1
ATOM 1015 C CA . LYS A 1 124 ? 3.731 10.674 -7.782 1.00 98.12 124 LYS A CA 1
ATOM 1016 C C . LYS A 1 124 ? 2.238 10.359 -7.745 1.00 98.12 124 LYS A C 1
ATOM 1018 O O . LYS A 1 124 ? 1.656 10.319 -6.666 1.00 98.12 124 LYS A O 1
ATOM 1023 N N . GLU A 1 125 ? 1.630 10.086 -8.901 1.00 98.06 125 GLU A N 1
ATOM 1024 C CA . GLU A 1 125 ? 0.224 9.677 -8.972 1.00 98.06 125 GLU A CA 1
ATOM 1025 C C . GLU A 1 125 ? -0.044 8.385 -8.185 1.00 98.06 125 GLU A C 1
ATOM 1027 O O . GLU A 1 125 ? -0.961 8.360 -7.368 1.00 98.06 125 GLU A O 1
ATOM 1032 N N . CYS A 1 126 ? 0.766 7.335 -8.378 1.00 98.31 126 CYS A N 1
ATOM 1033 C CA . CYS A 1 126 ? 0.626 6.062 -7.660 1.00 98.31 126 CYS A CA 1
ATOM 1034 C C . CYS A 1 126 ? 0.701 6.262 -6.146 1.00 98.31 126 CYS A C 1
ATOM 1036 O O . CYS A 1 126 ? -0.121 5.716 -5.413 1.00 98.31 126 CYS A O 1
ATOM 1038 N N . ILE A 1 127 ? 1.680 7.050 -5.685 1.00 97.44 127 ILE A N 1
ATOM 1039 C CA . ILE A 1 127 ? 1.850 7.366 -4.265 1.00 97.44 127 ILE A CA 1
ATOM 1040 C C . ILE A 1 127 ? 0.615 8.100 -3.749 1.00 97.44 127 ILE A C 1
ATOM 1042 O O . ILE A 1 127 ? 0.044 7.670 -2.753 1.00 97.44 127 ILE A O 1
ATOM 1046 N N . ASN A 1 128 ? 0.161 9.149 -4.437 1.00 97.38 128 ASN A N 1
ATOM 1047 C CA . ASN A 1 128 ? -1.002 9.926 -4.009 1.00 97.38 128 ASN A CA 1
ATOM 1048 C C . ASN A 1 128 ? -2.271 9.069 -3.923 1.00 97.38 128 ASN A C 1
ATOM 1050 O O . ASN A 1 128 ? -2.985 9.142 -2.924 1.00 97.38 128 ASN A O 1
ATOM 1054 N N . ILE A 1 129 ? -2.542 8.241 -4.937 1.00 97.69 129 ILE A N 1
ATOM 1055 C CA . ILE A 1 129 ? -3.710 7.350 -4.939 1.00 97.69 129 ILE A CA 1
ATOM 1056 C C . ILE A 1 129 ? -3.608 6.352 -3.785 1.00 97.69 129 ILE A C 1
ATOM 1058 O O . ILE A 1 129 ? -4.529 6.253 -2.977 1.00 97.69 129 ILE A O 1
ATOM 1062 N N . TYR A 1 130 ? -2.472 5.660 -3.662 1.00 97.38 130 TYR A N 1
ATOM 1063 C CA . TYR A 1 130 ? -2.266 4.669 -2.610 1.00 97.38 130 TYR A CA 1
ATOM 1064 C C . TYR A 1 130 ? -2.398 5.287 -1.214 1.00 97.38 130 TYR A C 1
ATOM 1066 O O . TYR A 1 130 ? -3.094 4.739 -0.359 1.00 97.38 130 TYR A O 1
ATOM 1074 N N . VAL A 1 131 ? -1.764 6.435 -0.974 1.00 98.00 131 VAL A N 1
ATOM 1075 C CA . VAL A 1 131 ? -1.832 7.140 0.310 1.00 98.00 131 VAL A CA 1
ATOM 1076 C C . VAL A 1 131 ? -3.275 7.515 0.636 1.00 98.00 131 VAL A C 1
ATOM 1078 O O . VAL A 1 131 ? -3.760 7.147 1.704 1.00 98.00 131 VAL A O 1
ATOM 1081 N N . ASN A 1 132 ? -3.986 8.167 -0.286 1.00 98.00 132 ASN A N 1
ATOM 1082 C CA . ASN A 1 132 ? -5.359 8.611 -0.046 1.00 98.00 132 ASN A CA 1
ATOM 1083 C C . ASN A 1 132 ? -6.316 7.436 0.197 1.00 98.00 132 ASN A C 1
ATOM 1085 O O . ASN A 1 132 ? -7.061 7.458 1.173 1.00 98.00 132 ASN A O 1
ATOM 1089 N N . GLU A 1 133 ? -6.242 6.369 -0.604 1.00 97.69 133 GLU A N 1
ATOM 1090 C CA . GLU A 1 133 ? -7.086 5.183 -0.408 1.00 97.69 133 GLU A CA 1
ATOM 1091 C C . GLU A 1 133 ? -6.864 4.521 0.962 1.00 97.69 133 GLU A C 1
ATOM 1093 O O . GLU A 1 133 ? -7.818 4.069 1.599 1.00 97.69 133 GLU A O 1
ATOM 1098 N N . ASN A 1 134 ? -5.614 4.437 1.431 1.00 98.38 134 ASN A N 1
ATOM 1099 C CA . ASN A 1 134 ? -5.318 3.856 2.743 1.00 98.38 134 ASN A CA 1
ATOM 1100 C C . ASN A 1 134 ? -5.745 4.797 3.885 1.00 98.38 134 ASN A C 1
ATOM 1102 O O . ASN A 1 134 ? -6.279 4.316 4.885 1.00 98.38 134 ASN A O 1
ATOM 1106 N N . LEU A 1 135 ? -5.583 6.117 3.733 1.00 98.62 135 LEU A N 1
ATOM 1107 C CA . LEU A 1 135 ? -6.092 7.098 4.698 1.00 98.62 135 LEU A CA 1
ATOM 1108 C C . LEU A 1 135 ? -7.620 7.030 4.821 1.00 98.62 135 LEU A C 1
ATOM 1110 O O . LEU A 1 135 ? -8.143 7.047 5.934 1.00 98.62 135 LEU A O 1
ATOM 1114 N N . ASP A 1 136 ? -8.338 6.918 3.706 1.00 98.56 136 ASP A N 1
ATOM 1115 C CA . ASP A 1 136 ? -9.801 6.836 3.709 1.00 98.56 136 ASP A CA 1
ATOM 1116 C C . ASP A 1 136 ? -10.298 5.535 4.348 1.00 98.56 136 ASP A C 1
ATOM 1118 O O . ASP A 1 136 ? -11.226 5.564 5.160 1.00 98.56 136 ASP A O 1
ATOM 1122 N N . LYS A 1 137 ? -9.633 4.403 4.076 1.00 98.56 137 LYS A N 1
ATOM 1123 C CA . LYS A 1 137 ? -9.916 3.125 4.755 1.00 98.56 137 LYS A CA 1
ATOM 1124 C C . LYS A 1 137 ? -9.664 3.209 6.259 1.00 98.56 137 LYS A C 1
ATOM 1126 O O . LYS A 1 137 ? -10.506 2.755 7.031 1.00 98.56 137 LYS A O 1
ATOM 1131 N N . ALA A 1 138 ? -8.552 3.816 6.681 1.00 98.69 138 ALA A N 1
ATOM 1132 C CA . ALA A 1 138 ? -8.255 4.016 8.099 1.00 98.69 138 ALA A CA 1
ATOM 1133 C C . ALA A 1 138 ? -9.344 4.852 8.788 1.00 98.69 138 ALA A C 1
ATOM 1135 O O . ALA A 1 138 ? -9.858 4.453 9.832 1.00 98.69 138 ALA A O 1
ATOM 1136 N N . LYS A 1 139 ? -9.760 5.964 8.167 1.00 98.69 139 LYS A N 1
ATOM 1137 C CA . LYS A 1 139 ? -10.842 6.819 8.677 1.00 98.69 139 LYS A CA 1
ATOM 1138 C C . LYS A 1 139 ? -12.180 6.090 8.757 1.00 98.69 139 LYS A C 1
ATOM 1140 O O . LYS A 1 139 ? -12.907 6.278 9.727 1.00 98.69 139 LYS A O 1
ATOM 1145 N N . ALA A 1 140 ? -12.521 5.281 7.755 1.00 98.62 140 ALA A N 1
ATOM 1146 C CA . ALA A 1 140 ? -13.750 4.491 7.764 1.00 98.62 140 ALA A CA 1
ATOM 1147 C C . ALA A 1 140 ? -13.753 3.466 8.912 1.00 98.62 140 ALA A C 1
ATOM 1149 O O . ALA A 1 140 ? -14.713 3.405 9.670 1.00 98.62 140 ALA A O 1
ATOM 1150 N N . LEU A 1 141 ? -12.651 2.737 9.104 1.00 98.62 141 LEU A N 1
ATOM 1151 C CA . LEU A 1 141 ? -12.510 1.766 10.194 1.00 98.62 141 LEU A CA 1
ATOM 1152 C C . LEU A 1 141 ? -12.553 2.417 11.579 1.00 98.62 141 LEU A C 1
ATOM 1154 O O . LEU A 1 141 ? -13.155 1.867 12.498 1.00 98.62 141 LEU A O 1
ATOM 1158 N N . ALA A 1 142 ? -11.953 3.597 11.730 1.00 98.25 142 ALA A N 1
ATOM 1159 C CA . ALA A 1 142 ? -12.004 4.344 12.981 1.00 98.25 142 ALA A CA 1
ATOM 1160 C C . ALA A 1 142 ? -13.428 4.803 13.336 1.00 98.25 142 ALA A C 1
ATOM 1162 O O . ALA A 1 142 ? -13.806 4.731 14.501 1.00 98.25 142 ALA A O 1
ATOM 1163 N N . LYS A 1 143 ? -14.258 5.184 12.348 1.00 97.75 143 LYS A N 1
ATOM 1164 C CA . LYS A 1 143 ? -15.690 5.473 12.583 1.00 97.75 143 LYS A CA 1
ATOM 1165 C C . LYS A 1 143 ? -16.435 4.268 13.162 1.00 97.75 143 LYS A C 1
ATOM 1167 O O . LYS A 1 143 ? -17.301 4.445 14.013 1.00 97.75 143 LYS A O 1
ATOM 1172 N N . ASP A 1 144 ? -16.042 3.063 12.761 1.00 97.75 144 ASP A N 1
ATOM 1173 C CA . ASP A 1 144 ? -16.568 1.802 13.292 1.00 97.75 144 ASP A CA 1
ATOM 1174 C C . ASP A 1 144 ? -15.856 1.351 14.586 1.00 97.75 144 ASP A C 1
ATOM 1176 O O . ASP A 1 144 ? -16.014 0.207 15.016 1.00 97.75 144 ASP A O 1
ATOM 1180 N N . LYS A 1 145 ? -15.046 2.224 15.209 1.00 97.06 145 LYS A N 1
ATOM 1181 C CA . LYS A 1 145 ? -14.225 1.955 16.404 1.00 97.06 145 LYS A CA 1
ATOM 1182 C C . LYS A 1 145 ? -13.210 0.806 16.239 1.00 97.06 145 LYS A C 1
ATOM 1184 O O . LYS A 1 145 ? -12.699 0.266 17.221 1.00 97.06 145 LYS A O 1
ATOM 1189 N N . LYS A 1 146 ? -12.865 0.433 15.001 1.00 98.06 146 LYS A N 1
ATOM 1190 C CA . LYS A 1 146 ? -11.897 -0.632 14.668 1.00 98.06 146 LYS A CA 1
ATOM 1191 C C . LYS A 1 146 ? -10.466 -0.091 14.585 1.00 98.06 146 LYS A C 1
ATOM 1193 O O . LYS A 1 146 ? -9.808 -0.179 13.546 1.00 98.06 146 LYS A O 1
ATOM 1198 N N . TYR A 1 147 ? -9.962 0.469 15.683 1.00 97.94 147 TYR A N 1
ATOM 1199 C CA . TYR A 1 147 ? -8.687 1.204 15.693 1.00 97.94 147 TYR A CA 1
ATOM 1200 C C . TYR A 1 147 ? -7.465 0.355 15.322 1.00 97.94 147 TYR A C 1
ATOM 1202 O O . TYR A 1 147 ? -6.622 0.805 14.550 1.00 97.94 147 TYR A O 1
ATOM 1210 N N . LYS A 1 148 ? -7.398 -0.908 15.763 1.00 95.56 148 LYS A N 1
ATOM 1211 C CA . LYS A 1 148 ? -6.304 -1.827 15.389 1.00 95.56 148 LYS A CA 1
ATOM 1212 C C . LYS A 1 148 ? -6.190 -2.021 13.876 1.00 95.56 148 LYS A C 1
ATOM 1214 O O . LYS A 1 148 ? -5.091 -1.993 13.326 1.00 95.56 148 LYS A O 1
ATOM 1219 N N . GLU A 1 149 ? -7.323 -2.191 13.196 1.00 97.94 149 GLU A N 1
ATOM 1220 C CA . GLU A 1 149 ? -7.359 -2.316 11.737 1.00 97.94 149 GLU A CA 1
ATOM 1221 C C . GLU A 1 149 ? -7.020 -0.979 11.066 1.00 97.94 149 GLU A C 1
ATOM 1223 O O . GLU A 1 149 ? -6.247 -0.955 10.107 1.00 97.94 149 GLU A O 1
ATOM 1228 N N . ALA A 1 150 ? -7.529 0.141 11.593 1.00 98.56 150 ALA A N 1
ATOM 1229 C CA . ALA A 1 150 ? -7.201 1.477 11.097 1.00 98.56 150 ALA A CA 1
ATOM 1230 C C . ALA A 1 150 ? -5.688 1.760 11.162 1.00 98.56 150 ALA A C 1
ATOM 1232 O O . ALA A 1 150 ? -5.108 2.237 10.183 1.00 98.56 150 ALA A O 1
ATOM 1233 N N . HIS A 1 151 ? -5.024 1.394 12.263 1.00 98.19 151 HIS A N 1
ATOM 1234 C CA . HIS A 1 151 ? -3.576 1.529 12.420 1.00 98.19 151 HIS A CA 1
ATOM 1235 C C . HIS A 1 151 ? -2.792 0.771 11.347 1.00 98.19 151 HIS A C 1
ATOM 1237 O O . HIS A 1 151 ? -1.846 1.329 10.796 1.00 98.19 151 HIS A O 1
ATOM 1243 N N . ALA A 1 152 ? -3.225 -0.435 10.967 1.00 98.38 152 ALA A N 1
ATOM 1244 C CA . ALA A 1 152 ? -2.568 -1.193 9.903 1.00 98.38 152 ALA A CA 1
ATOM 1245 C C . ALA A 1 152 ? -2.592 -0.455 8.549 1.00 98.38 152 ALA A C 1
ATOM 1247 O O . ALA A 1 152 ? -1.642 -0.547 7.770 1.00 98.38 152 ALA A O 1
ATOM 1248 N N . TYR A 1 153 ? -3.655 0.300 8.256 1.00 98.56 153 TYR A N 1
ATOM 1249 C CA . TYR A 1 153 ? -3.731 1.137 7.054 1.00 98.56 153 TYR A CA 1
ATOM 1250 C C . TYR A 1 153 ? -2.870 2.403 7.159 1.00 98.56 153 TYR A C 1
ATOM 1252 O O . TYR A 1 153 ? -2.233 2.787 6.177 1.00 98.56 153 TYR A O 1
ATOM 1260 N N . LEU A 1 154 ? -2.779 3.021 8.337 1.00 98.62 154 LEU A N 1
ATOM 1261 C CA . LEU A 1 154 ? -1.868 4.151 8.564 1.00 98.62 154 LEU A CA 1
ATOM 1262 C C . LEU A 1 154 ? -0.395 3.727 8.452 1.00 98.62 154 LEU A C 1
ATOM 1264 O O . LEU A 1 154 ? 0.409 4.444 7.860 1.00 98.62 154 LEU A O 1
ATOM 1268 N N . ASP A 1 155 ? -0.046 2.531 8.927 1.00 98.31 155 ASP A N 1
ATOM 1269 C CA . ASP A 1 155 ? 1.306 1.979 8.796 1.00 98.31 155 ASP A CA 1
ATOM 1270 C C . ASP A 1 155 ? 1.680 1.726 7.331 1.00 98.31 155 ASP A C 1
ATOM 1272 O O . ASP A 1 155 ? 2.811 1.992 6.918 1.00 98.31 155 ASP A O 1
ATOM 1276 N N . LYS A 1 156 ? 0.715 1.302 6.504 1.00 97.88 156 LYS A N 1
ATOM 1277 C CA . LYS A 1 156 ? 0.905 1.213 5.049 1.00 97.88 156 LYS A CA 1
ATOM 1278 C C . LYS A 1 156 ? 1.228 2.571 4.432 1.00 97.88 156 LYS A C 1
ATOM 1280 O O . LYS A 1 156 ? 2.124 2.635 3.592 1.00 97.88 156 LYS A O 1
ATOM 1285 N N . VAL A 1 157 ? 0.553 3.645 4.846 1.00 98.31 157 VAL A N 1
ATOM 1286 C CA . VAL A 1 157 ? 0.868 5.011 4.386 1.00 98.31 157 VAL A CA 1
ATOM 1287 C C . VAL A 1 157 ? 2.292 5.395 4.788 1.00 98.31 157 VAL A C 1
ATOM 1289 O O . VAL A 1 157 ? 3.088 5.769 3.928 1.00 98.31 157 VAL A O 1
ATOM 1292 N N . LEU A 1 158 ? 2.643 5.212 6.063 1.00 97.69 158 LEU A N 1
ATOM 1293 C CA . LEU A 1 158 ? 3.957 5.568 6.610 1.00 97.69 158 LEU A CA 1
ATOM 1294 C C . LEU A 1 158 ? 5.107 4.724 6.040 1.00 97.69 158 LEU A C 1
ATOM 1296 O O . LEU A 1 158 ? 6.257 5.161 6.043 1.00 97.69 158 LEU A O 1
ATOM 1300 N N . SER A 1 159 ? 4.820 3.534 5.506 1.00 96.44 159 SER A N 1
ATOM 1301 C CA . SER A 1 159 ? 5.816 2.730 4.787 1.00 96.44 159 SER A CA 1
ATOM 1302 C C . SER A 1 159 ? 6.256 3.362 3.457 1.00 96.44 159 SER A C 1
ATOM 1304 O O . SER A 1 159 ? 7.389 3.146 3.024 1.00 96.44 159 SER A O 1
ATOM 1306 N N . ILE A 1 160 ? 5.382 4.159 2.830 1.00 95.12 160 ILE A N 1
ATOM 1307 C CA . ILE A 1 160 ? 5.635 4.849 1.557 1.00 95.12 160 ILE A CA 1
ATOM 1308 C C . ILE A 1 160 ? 6.091 6.288 1.799 1.00 95.12 160 ILE A C 1
ATOM 1310 O O . ILE A 1 160 ? 7.090 6.720 1.225 1.00 95.12 160 ILE A O 1
ATOM 1314 N N . ASP A 1 161 ? 5.381 7.008 2.664 1.00 94.62 161 ASP A N 1
ATOM 1315 C CA . ASP A 1 161 ? 5.663 8.386 3.050 1.00 94.62 161 ASP A CA 1
ATOM 1316 C C . ASP A 1 161 ? 5.822 8.461 4.573 1.00 94.62 161 ASP A C 1
ATOM 1318 O O . ASP A 1 161 ? 4.867 8.669 5.323 1.00 94.62 161 ASP A O 1
ATOM 1322 N N . LYS A 1 162 ? 7.060 8.258 5.033 1.00 96.12 162 LYS A N 1
ATOM 1323 C CA . LYS A 1 162 ? 7.405 8.229 6.464 1.00 96.12 162 LYS A CA 1
ATOM 1324 C C . LYS A 1 162 ? 7.079 9.531 7.187 1.00 96.12 162 LYS A C 1
ATOM 1326 O O . LYS A 1 162 ? 6.856 9.506 8.394 1.00 96.12 162 LYS A O 1
ATOM 1331 N N . GLU A 1 163 ? 7.047 10.649 6.465 1.00 95.81 163 GLU A N 1
ATOM 1332 C CA . GLU A 1 163 ? 6.789 11.982 7.009 1.00 95.81 163 GLU A CA 1
ATOM 1333 C C . GLU A 1 163 ? 5.354 12.451 6.761 1.00 95.81 163 GLU A C 1
ATOM 1335 O O . GLU A 1 163 ? 5.045 13.627 6.956 1.00 95.81 163 GLU A O 1
ATOM 1340 N N . ASN A 1 164 ? 4.449 11.533 6.402 1.00 97.56 164 ASN A N 1
ATOM 1341 C CA . ASN A 1 164 ? 3.052 11.863 6.182 1.00 97.56 164 ASN A CA 1
ATOM 1342 C C . ASN A 1 164 ? 2.389 12.383 7.469 1.00 97.56 164 ASN A C 1
ATOM 1344 O O . ASN A 1 164 ? 1.994 11.615 8.351 1.00 97.56 164 ASN A O 1
ATOM 1348 N N . VAL A 1 165 ? 2.248 13.706 7.561 1.00 97.88 165 VAL A N 1
ATOM 1349 C CA . VAL A 1 165 ? 1.711 14.400 8.742 1.00 97.88 165 VAL A CA 1
ATOM 1350 C C . VAL A 1 165 ? 0.285 13.948 9.053 1.00 97.88 165 VAL A C 1
ATOM 1352 O O . VAL A 1 165 ? -0.060 13.751 10.214 1.00 97.88 165 VAL A O 1
ATOM 1355 N N . VAL A 1 166 ? -0.537 13.724 8.022 1.00 97.88 166 VAL A N 1
ATOM 1356 C CA . VAL A 1 166 ? -1.926 13.277 8.196 1.00 97.88 166 VAL A CA 1
ATOM 1357 C C . VAL A 1 166 ? -1.967 11.896 8.848 1.00 97.88 166 VAL A C 1
ATOM 1359 O O . VAL A 1 166 ? -2.697 11.707 9.818 1.00 97.88 166 VAL A O 1
ATOM 1362 N N . ALA A 1 167 ? -1.163 10.946 8.364 1.00 98.31 167 ALA A N 1
ATOM 1363 C CA . ALA A 1 167 ? -1.116 9.603 8.931 1.00 98.31 167 ALA A CA 1
ATOM 1364 C C . ALA A 1 167 ? -0.592 9.591 10.374 1.00 98.31 167 ALA A C 1
ATOM 1366 O O . ALA A 1 167 ? -1.171 8.897 11.211 1.00 98.31 167 ALA A O 1
ATOM 1367 N N . LYS A 1 168 ? 0.456 10.375 10.680 1.00 98.38 168 LYS A N 1
ATOM 1368 C CA . LYS A 1 168 ? 0.987 10.518 12.049 1.00 98.38 168 LYS A CA 1
ATOM 1369 C C . LYS A 1 168 ? -0.081 11.069 13.002 1.00 98.38 168 LYS A C 1
ATOM 1371 O O . LYS A 1 168 ? -0.381 10.432 14.006 1.00 98.38 168 LYS A O 1
ATOM 1376 N N . ASN A 1 169 ? -0.737 12.170 12.628 1.00 98.38 169 ASN A N 1
ATOM 1377 C CA . ASN A 1 169 ? -1.771 12.797 13.456 1.00 98.38 169 ASN A CA 1
ATOM 1378 C C . ASN A 1 169 ? -2.974 11.872 13.697 1.00 98.38 169 ASN A C 1
ATOM 1380 O O . ASN A 1 169 ? -3.460 11.777 14.822 1.00 98.38 169 ASN A O 1
ATOM 1384 N N . LEU A 1 170 ? -3.445 11.165 12.661 1.00 98.56 170 LEU A N 1
ATOM 1385 C CA . LEU A 1 170 ? -4.534 10.193 12.813 1.00 98.56 170 LEU A CA 1
ATOM 1386 C C . LEU A 1 170 ? -4.133 9.031 13.723 1.00 98.56 170 LEU A C 1
ATOM 1388 O O . LEU A 1 170 ? -4.960 8.542 14.486 1.00 98.56 170 LEU A O 1
ATOM 1392 N N . LYS A 1 171 ? -2.871 8.593 13.672 1.00 97.69 171 LYS A N 1
ATOM 1393 C CA . LYS A 1 171 ? -2.375 7.521 14.537 1.00 97.69 171 LYS A CA 1
ATOM 1394 C C . LYS A 1 171 ? -2.420 7.941 16.006 1.00 97.69 171 LYS A C 1
ATOM 1396 O O . LYS A 1 171 ? -2.947 7.189 16.819 1.00 97.69 171 LYS A O 1
ATOM 1401 N N . ASP A 1 172 ? -1.948 9.142 16.322 1.00 97.69 172 ASP A N 1
ATOM 1402 C CA . ASP A 1 172 ? -1.986 9.676 17.688 1.00 97.69 172 ASP A CA 1
ATOM 1403 C C . ASP A 1 172 ? -3.426 9.863 18.186 1.00 97.69 172 ASP A C 1
ATOM 1405 O O . ASP A 1 172 ? -3.751 9.493 19.317 1.00 97.69 172 ASP A O 1
ATOM 1409 N N . GLN A 1 173 ? -4.310 10.371 17.320 1.00 98.31 173 GLN A N 1
ATOM 1410 C CA . GLN A 1 173 ? -5.737 10.498 17.613 1.00 98.31 173 GLN A CA 1
ATOM 1411 C C . GLN A 1 173 ? -6.365 9.137 17.950 1.00 98.31 173 GLN A C 1
ATOM 1413 O O . GLN A 1 173 ? -6.996 8.996 18.996 1.00 98.31 173 GLN A O 1
ATOM 1418 N N . TYR A 1 174 ? -6.161 8.124 17.107 1.00 98.19 174 TYR A N 1
ATOM 1419 C CA . TYR A 1 174 ? -6.761 6.801 17.296 1.00 98.19 174 TYR A CA 1
ATOM 1420 C C . TYR A 1 174 ? -6.193 6.050 18.501 1.00 98.19 174 TYR A C 1
ATOM 1422 O O . TYR A 1 174 ? -6.937 5.317 19.138 1.00 98.19 174 TYR A O 1
ATOM 1430 N N . ILE A 1 175 ? -4.931 6.280 18.884 1.00 97.25 175 ILE A N 1
ATOM 1431 C CA . ILE A 1 175 ? -4.376 5.738 20.138 1.00 97.25 175 ILE A CA 1
ATOM 1432 C C . ILE A 1 175 ? -5.144 6.285 21.347 1.00 97.25 175 ILE A C 1
ATOM 1434 O O . ILE A 1 175 ? -5.463 5.539 22.277 1.00 97.25 175 ILE A O 1
ATOM 1438 N N . LYS A 1 176 ? -5.443 7.589 21.347 1.00 97.25 176 LYS A N 1
ATOM 1439 C CA . LYS A 1 176 ? -6.207 8.220 22.427 1.00 97.25 176 LYS A CA 1
ATOM 1440 C C . LYS A 1 176 ? -7.640 7.683 22.474 1.00 97.25 176 LYS A C 1
ATOM 1442 O O . LYS A 1 176 ? -8.082 7.254 23.536 1.00 97.25 176 LYS A O 1
ATOM 1447 N N . GLU A 1 177 ? -8.324 7.653 21.333 1.00 97.31 177 GLU A N 1
ATOM 1448 C CA . GLU A 1 177 ? -9.704 7.161 21.232 1.00 97.31 177 GLU A CA 1
ATOM 1449 C C . GLU A 1 177 ? -9.817 5.656 21.550 1.00 97.31 177 GLU A C 1
ATOM 1451 O O . GLU A 1 177 ? -10.776 5.231 22.195 1.00 97.31 177 GLU A O 1
ATOM 1456 N N . GLU A 1 178 ? -8.832 4.837 21.160 1.00 96.50 178 GLU A N 1
ATOM 1457 C CA . GLU A 1 178 ? -8.777 3.414 21.520 1.00 96.50 178 GLU A CA 1
ATOM 1458 C C . GLU A 1 178 ? -8.645 3.237 23.034 1.00 96.50 178 GLU A C 1
ATOM 1460 O O . GLU A 1 178 ? -9.330 2.395 23.617 1.00 96.50 178 GLU A O 1
ATOM 1465 N N . LYS A 1 179 ? -7.795 4.038 23.685 1.00 96.25 179 LYS A N 1
ATOM 1466 C CA . LYS A 1 179 ? -7.628 3.992 25.139 1.00 96.25 179 LYS A CA 1
ATOM 1467 C C . LYS A 1 179 ? -8.919 4.377 25.864 1.00 96.25 179 LYS A C 1
ATOM 1469 O O . LYS A 1 179 ? -9.325 3.669 26.782 1.00 96.25 179 LYS A O 1
ATOM 1474 N N . GLU A 1 180 ? -9.574 5.453 25.434 1.00 96.00 180 GLU A N 1
ATOM 1475 C CA . GLU A 1 180 ? -10.862 5.888 25.990 1.00 96.00 180 GLU A CA 1
ATOM 1476 C C . GLU A 1 180 ? -11.932 4.797 25.828 1.00 96.00 180 GLU A C 1
ATOM 1478 O O . GLU A 1 180 ? -12.605 4.443 26.796 1.00 96.00 180 GLU A O 1
ATOM 1483 N N . LEU A 1 181 ? -12.014 4.167 24.651 1.00 95.44 181 LEU A N 1
ATOM 1484 C CA . LEU A 1 181 ? -12.930 3.052 24.407 1.00 95.44 181 LEU A CA 1
ATOM 1485 C C . LEU A 1 181 ? -12.641 1.841 25.307 1.00 95.44 181 LEU A C 1
ATOM 1487 O O . LEU A 1 181 ? -13.567 1.207 25.812 1.00 95.44 181 LEU A O 1
ATOM 1491 N N . GLN A 1 182 ? -11.368 1.498 25.514 1.00 94.81 182 GLN A N 1
ATOM 1492 C CA . GLN A 1 182 ? -10.988 0.406 26.413 1.00 94.81 182 GLN A CA 1
ATOM 1493 C C . GLN A 1 182 ? -11.377 0.709 27.866 1.00 94.81 182 GLN A C 1
ATOM 1495 O O . GLN A 1 182 ? -11.838 -0.187 28.577 1.00 94.81 182 GLN A O 1
ATOM 1500 N N . GLU A 1 183 ? -11.229 1.959 28.305 1.00 95.25 183 GLU A N 1
ATOM 1501 C CA . GLU A 1 183 ? -11.670 2.400 29.630 1.00 95.25 183 GLU A CA 1
ATOM 1502 C C . GLU A 1 183 ? -13.201 2.358 29.772 1.00 95.25 183 GLU A C 1
ATOM 1504 O O . GLU A 1 183 ? -13.694 1.888 30.800 1.00 95.25 183 GLU A O 1
ATOM 1509 N N . GLU A 1 184 ? -13.958 2.774 28.752 1.00 94.75 184 GLU A N 1
ATOM 1510 C CA . GLU A 1 184 ? -15.426 2.658 28.719 1.00 94.75 184 GLU A CA 1
ATOM 1511 C C . GLU A 1 184 ? -15.887 1.199 28.812 1.00 94.75 184 GLU A C 1
ATOM 1513 O O . GLU A 1 184 ? -16.725 0.866 29.651 1.00 94.75 184 GLU A O 1
ATOM 1518 N N . ILE A 1 185 ? -15.300 0.309 28.004 1.00 94.19 185 ILE A N 1
ATOM 1519 C CA . ILE A 1 185 ? -15.613 -1.128 28.024 1.00 94.19 185 ILE A CA 1
ATOM 1520 C C . ILE A 1 185 ? -15.304 -1.727 29.398 1.00 94.19 185 ILE A C 1
ATOM 1522 O O . ILE A 1 185 ? -16.084 -2.529 29.917 1.00 94.19 185 ILE A O 1
ATOM 1526 N N . LYS A 1 186 ? -14.183 -1.332 30.013 1.00 95.44 186 LYS A N 1
ATOM 1527 C CA . LYS A 1 186 ? -13.812 -1.797 31.351 1.00 95.44 186 LYS A CA 1
ATOM 1528 C C . LYS A 1 186 ? -14.837 -1.356 32.400 1.00 95.44 186 LYS A C 1
ATOM 1530 O O . LYS A 1 186 ? -15.283 -2.197 33.177 1.00 95.44 186 LYS A O 1
ATOM 1535 N N . LYS A 1 187 ? -15.239 -0.080 32.397 1.00 94.81 187 LYS A N 1
ATOM 1536 C CA . LYS A 1 187 ? -16.258 0.450 33.321 1.00 94.81 187 LYS A CA 1
ATOM 1537 C C . LYS A 1 187 ? -17.604 -0.250 33.140 1.00 94.81 187 LYS A C 1
ATOM 1539 O O . LYS A 1 187 ? -18.168 -0.721 34.121 1.00 94.81 187 LYS A O 1
ATOM 1544 N N . ALA A 1 188 ? -18.063 -0.410 31.899 1.00 93.12 188 ALA A N 1
ATOM 1545 C CA . ALA A 1 188 ? -19.304 -1.125 31.601 1.00 93.12 188 ALA A CA 1
ATOM 1546 C C . ALA A 1 188 ? -19.259 -2.587 32.087 1.00 93.12 188 ALA A C 1
ATOM 1548 O O . ALA A 1 188 ? -20.236 -3.097 32.631 1.00 93.12 188 ALA A O 1
ATOM 1549 N N . GLY A 1 189 ? -18.111 -3.258 31.947 1.00 92.38 189 GLY A N 1
ATOM 1550 C CA . GLY A 1 189 ? -17.910 -4.609 32.474 1.00 92.38 189 GLY A CA 1
ATOM 1551 C C . GLY A 1 189 ? -17.920 -4.682 34.006 1.00 92.38 189 GLY A C 1
ATOM 1552 O O . GLY A 1 189 ? -18.432 -5.649 34.569 1.00 92.38 189 GLY A O 1
ATOM 1553 N N . GLU A 1 190 ? -17.372 -3.679 34.696 1.00 92.81 190 GLU A N 1
ATOM 1554 C CA . GLU A 1 190 ? -17.417 -3.581 36.163 1.00 92.81 190 GLU A CA 1
ATOM 1555 C C . GLU A 1 190 ? -18.837 -3.295 36.675 1.00 92.81 190 GLU A C 1
ATOM 1557 O O . GLU A 1 190 ? -19.267 -3.904 37.655 1.00 92.81 190 GLU A O 1
ATOM 1562 N N . GLU A 1 191 ? -19.585 -2.419 36.004 1.00 91.00 191 GLU A N 1
ATOM 1563 C CA . GLU A 1 191 ? -20.989 -2.132 36.321 1.00 91.00 191 GLU A CA 1
ATOM 1564 C C . GLU A 1 191 ? -21.880 -3.359 36.109 1.00 91.00 191 GLU A C 1
ATOM 1566 O O . GLU A 1 191 ? -22.655 -3.707 36.999 1.00 91.00 191 GLU A O 1
ATOM 1571 N N . ALA A 1 192 ? -21.711 -4.077 34.994 1.00 90.88 192 ALA A N 1
ATOM 1572 C CA . ALA A 1 192 ? -22.455 -5.306 34.724 1.00 90.88 192 ALA A CA 1
ATOM 1573 C C . ALA A 1 192 ? -22.244 -6.369 35.818 1.00 90.88 192 ALA A C 1
ATOM 1575 O O . ALA A 1 192 ? -23.203 -7.009 36.245 1.00 90.88 192 ALA A O 1
ATOM 1576 N N . LYS A 1 193 ? -21.012 -6.515 36.329 1.00 92.19 193 LYS A N 1
ATOM 1577 C CA . LYS A 1 193 ? -20.716 -7.431 37.445 1.00 92.19 193 LYS A CA 1
ATOM 1578 C C . LYS A 1 193 ? -21.403 -7.021 38.744 1.00 92.19 193 LYS A C 1
ATOM 1580 O O . LYS A 1 193 ? -21.935 -7.884 39.433 1.00 92.19 193 LYS A O 1
ATOM 1585 N N . LYS A 1 194 ? -21.418 -5.723 39.073 1.00 90.94 194 LYS A N 1
ATOM 1586 C CA . LYS A 1 194 ? -22.112 -5.224 40.273 1.00 90.94 194 LYS A CA 1
ATOM 1587 C C . LYS A 1 194 ? -23.610 -5.505 40.204 1.00 90.94 194 LYS A C 1
ATOM 1589 O O . LYS A 1 194 ? -24.169 -5.998 41.176 1.00 90.94 194 LYS A O 1
ATOM 1594 N N . VAL A 1 195 ? -24.230 -5.256 39.048 1.00 90.25 195 VAL A N 1
ATOM 1595 C CA . VAL A 1 195 ? -25.655 -5.550 38.826 1.00 90.25 195 VAL A CA 1
ATOM 1596 C C . VAL A 1 195 ? -25.934 -7.049 38.972 1.00 90.25 195 VAL A C 1
ATOM 1598 O O . VAL A 1 195 ? -26.909 -7.424 39.618 1.00 90.25 195 VAL A O 1
ATOM 1601 N N . GLU A 1 196 ? -25.072 -7.916 38.434 1.00 89.88 196 GLU A N 1
ATOM 1602 C CA . GLU A 1 196 ? -25.226 -9.370 38.570 1.00 89.88 196 GLU A CA 1
ATOM 1603 C C . GLU A 1 196 ? -25.095 -9.842 40.032 1.00 89.88 196 GLU A C 1
ATOM 1605 O O . GLU A 1 196 ? -25.868 -10.687 40.488 1.00 89.88 196 GLU A O 1
ATOM 1610 N N . GLU A 1 197 ? -24.142 -9.293 40.793 1.00 89.69 197 GLU A N 1
ATOM 1611 C CA . GLU A 1 197 ? -23.978 -9.596 42.222 1.00 89.69 197 GLU A CA 1
ATOM 1612 C C . GLU A 1 197 ? -25.175 -9.128 43.059 1.00 89.69 197 GLU A C 1
ATOM 1614 O O . GLU A 1 197 ? -25.614 -9.836 43.967 1.00 89.69 197 GLU A O 1
ATOM 1619 N N . GLU A 1 198 ? -25.720 -7.952 42.757 1.00 88.81 198 GLU A N 1
ATOM 1620 C CA . GLU A 1 198 ? -26.866 -7.383 43.466 1.00 88.81 198 GLU A CA 1
ATOM 1621 C C . GLU A 1 198 ? -28.152 -8.173 43.179 1.00 88.81 198 GLU A C 1
ATOM 1623 O O . GLU A 1 198 ? -28.895 -8.496 44.107 1.00 88.81 198 GLU A O 1
ATOM 1628 N N . GLN A 1 199 ? -28.352 -8.610 41.930 1.00 88.56 199 GLN A N 1
ATOM 1629 C CA . GLN A 1 199 ? -29.439 -9.525 41.559 1.00 88.56 199 GLN A CA 1
ATOM 1630 C C . GLN A 1 199 ? -29.321 -10.887 42.257 1.00 88.56 199 GLN A C 1
ATOM 1632 O O . GLN A 1 199 ? -30.330 -11.423 42.716 1.00 88.56 199 GLN A O 1
ATOM 1637 N N . LYS A 1 200 ? -28.107 -11.446 42.386 1.00 89.44 200 LYS A N 1
ATOM 1638 C CA . LYS A 1 200 ? -27.888 -12.695 43.142 1.00 89.44 200 LYS A CA 1
ATOM 1639 C C . LYS A 1 200 ? -28.249 -12.537 44.616 1.00 89.44 200 LYS A C 1
ATOM 1641 O O . LYS A 1 200 ? -28.967 -13.381 45.143 1.00 89.44 200 LYS A O 1
ATOM 1646 N N . LYS A 1 201 ? -27.825 -11.444 45.260 1.00 88.44 201 LYS A N 1
ATOM 1647 C CA . LYS A 1 201 ? -28.176 -11.164 46.664 1.00 88.44 201 LYS A CA 1
ATOM 1648 C C . LYS A 1 201 ? -29.684 -11.026 46.863 1.00 88.44 201 LYS A C 1
ATOM 1650 O O . LYS A 1 201 ? -30.218 -11.631 47.785 1.00 88.44 201 LYS A O 1
ATOM 1655 N N . GLN A 1 202 ? -30.367 -10.296 45.981 1.00 85.19 202 GLN A N 1
ATOM 1656 C CA . GLN A 1 202 ? -31.826 -10.151 46.038 1.00 85.19 202 GLN A CA 1
ATOM 1657 C C . GLN A 1 202 ? -32.543 -11.497 45.853 1.00 85.19 202 GLN A C 1
ATOM 1659 O O . GLN A 1 202 ? -33.489 -11.795 46.579 1.00 85.19 202 GLN A O 1
ATOM 1664 N N . ALA A 1 203 ? -32.067 -12.347 44.938 1.00 85.19 203 ALA A N 1
ATOM 1665 C CA . ALA A 1 203 ? -32.626 -13.684 44.739 1.00 85.19 203 ALA A CA 1
ATOM 1666 C C . ALA A 1 203 ? -32.412 -14.602 45.959 1.00 85.19 203 ALA A C 1
ATOM 1668 O O . ALA A 1 203 ? -33.315 -15.358 46.324 1.00 85.19 203 ALA A O 1
ATOM 1669 N N . GLU A 1 204 ? -31.246 -14.528 46.608 1.00 86.75 204 GLU A N 1
ATOM 1670 C CA . GLU A 1 204 ? -30.959 -15.252 47.854 1.00 86.75 204 GLU A CA 1
ATOM 1671 C C . GLU A 1 204 ? -31.838 -14.762 49.019 1.00 86.75 204 GLU A C 1
ATOM 1673 O O . GLU A 1 204 ? -32.345 -15.577 49.794 1.00 86.75 204 GLU A O 1
ATOM 1678 N N . GLU A 1 205 ? -32.067 -13.451 49.135 1.00 83.44 205 GLU A N 1
ATOM 1679 C CA . GLU A 1 205 ? -32.977 -12.864 50.130 1.00 83.44 205 GLU A CA 1
ATOM 1680 C C . GLU A 1 205 ? -34.432 -13.289 49.902 1.00 83.44 205 GLU A C 1
ATOM 1682 O O . GLU A 1 205 ? -35.100 -13.727 50.840 1.00 83.44 205 GLU A O 1
ATOM 1687 N N . GLU A 1 206 ? -34.920 -13.258 48.658 1.00 81.38 206 GLU A N 1
ATOM 1688 C CA . GLU A 1 206 ? -36.259 -13.758 48.328 1.00 81.38 206 GLU A CA 1
ATOM 1689 C C . GLU A 1 206 ? -36.422 -15.250 48.638 1.00 81.38 206 GLU A C 1
ATOM 1691 O O . GLU A 1 206 ? -37.492 -15.675 49.084 1.00 81.38 206 GLU A O 1
ATOM 1696 N N . GLN A 1 207 ? -35.388 -16.061 48.395 1.00 80.31 207 GLN A N 1
ATOM 1697 C CA . GLN A 1 207 ? -35.412 -17.482 48.743 1.00 80.31 207 GLN A CA 1
ATOM 1698 C C . GLN A 1 207 ? -35.489 -17.688 50.256 1.00 80.31 207 GLN A C 1
ATOM 1700 O O . GLN A 1 207 ? -36.333 -18.467 50.703 1.00 80.31 207 GLN A O 1
ATOM 1705 N N . LYS A 1 208 ? -34.700 -16.945 51.044 1.00 79.62 208 LYS A N 1
ATOM 1706 C CA . LYS A 1 208 ? -34.774 -16.989 52.513 1.00 79.62 208 LYS A CA 1
ATOM 1707 C C . LYS A 1 208 ? -36.153 -16.589 53.031 1.00 79.62 208 LYS A C 1
ATOM 1709 O O . LYS A 1 208 ? -36.718 -17.307 53.849 1.00 79.62 208 LYS A O 1
ATOM 1714 N N . ILE A 1 209 ? -36.742 -15.516 52.499 1.00 74.94 209 ILE A N 1
ATOM 1715 C CA . ILE A 1 209 ? -38.097 -15.075 52.873 1.00 74.94 209 ILE A CA 1
ATOM 1716 C C . ILE A 1 209 ? -39.144 -16.145 52.517 1.00 74.94 209 ILE A C 1
ATOM 1718 O O . ILE A 1 209 ? -40.085 -16.381 53.278 1.00 74.94 209 ILE A O 1
ATOM 1722 N N . LYS A 1 210 ? -39.005 -16.825 51.372 1.00 71.25 210 LYS A N 1
ATOM 1723 C CA . LYS A 1 210 ? -39.897 -17.935 50.989 1.00 71.25 210 LYS A CA 1
ATOM 1724 C C . LYS A 1 210 ? -39.738 -19.146 51.914 1.00 71.25 210 LYS A C 1
ATOM 1726 O O . LYS A 1 210 ? -40.746 -19.759 52.267 1.00 71.25 210 LYS A O 1
ATOM 1731 N N . GLU A 1 211 ? -38.518 -19.483 52.330 1.00 66.62 211 GLU A N 1
ATOM 1732 C CA . GLU A 1 211 ? -38.256 -20.564 53.292 1.00 66.62 211 GLU A CA 1
ATOM 1733 C C . GLU A 1 211 ? -38.773 -20.246 54.701 1.00 66.62 211 GLU A C 1
ATOM 1735 O O . GLU A 1 211 ? -39.420 -21.098 55.316 1.00 66.62 211 GLU A O 1
ATOM 1740 N N . GLU A 1 212 ? -38.574 -19.022 55.194 1.00 62.50 212 GLU A N 1
ATOM 1741 C CA . GLU A 1 212 ? -39.109 -18.579 56.488 1.00 62.50 212 GLU A CA 1
ATOM 1742 C C . GLU A 1 212 ? -40.642 -18.605 56.498 1.00 62.50 212 GLU A C 1
ATOM 1744 O O . GLU A 1 212 ? -41.245 -19.185 57.403 1.00 62.50 212 GLU A O 1
ATOM 1749 N N . ASN A 1 213 ? -41.294 -18.092 55.450 1.00 57.66 213 ASN A N 1
ATOM 1750 C CA . ASN A 1 213 ? -42.755 -18.131 55.340 1.00 57.66 213 ASN A CA 1
ATOM 1751 C C . ASN A 1 213 ? -43.309 -19.562 55.231 1.00 57.66 213 ASN A C 1
ATOM 1753 O O . ASN A 1 213 ? -44.364 -19.862 55.794 1.00 57.66 213 ASN A O 1
ATOM 1757 N N . LYS A 1 214 ? -42.588 -20.475 54.567 1.00 55.41 214 LYS A N 1
ATOM 1758 C CA . LYS A 1 214 ? -42.957 -21.898 54.500 1.00 55.41 214 LYS A CA 1
ATOM 1759 C C . LYS A 1 214 ? -42.826 -22.590 55.864 1.00 55.41 214 LYS A C 1
ATOM 1761 O O . LYS A 1 214 ? -43.666 -23.423 56.202 1.00 55.41 214 LYS A O 1
ATOM 1766 N N . ASN A 1 215 ? -41.831 -22.211 56.669 1.00 51.78 215 ASN A N 1
ATOM 1767 C CA . ASN A 1 215 ? -41.681 -22.692 58.047 1.00 51.78 215 ASN A CA 1
ATOM 1768 C C . ASN A 1 215 ? -42.763 -22.142 58.994 1.00 51.78 215 ASN A C 1
ATOM 1770 O O . ASN A 1 215 ? -43.195 -22.866 59.893 1.00 51.78 215 ASN A O 1
ATOM 1774 N N . LEU A 1 216 ? -43.262 -20.919 58.770 1.00 50.12 216 LEU A N 1
ATOM 1775 C CA . LEU A 1 216 ? -44.413 -20.375 59.505 1.00 50.12 216 LEU A CA 1
ATOM 1776 C C . LEU A 1 216 ? -45.742 -21.051 59.118 1.00 50.12 216 LEU A C 1
ATOM 1778 O O . LEU A 1 216 ? -46.516 -21.416 60.002 1.00 50.12 216 LEU A O 1
ATOM 1782 N N . GLN A 1 217 ? -45.995 -21.297 57.827 1.00 47.44 217 GLN A N 1
ATOM 1783 C CA . GLN A 1 217 ? -47.193 -22.030 57.376 1.00 47.44 217 GLN A CA 1
ATOM 1784 C C . GLN A 1 217 ? -47.199 -23.509 57.803 1.00 47.44 217 GLN A C 1
ATOM 1786 O O . GLN A 1 217 ? -48.261 -24.111 57.946 1.00 47.44 217 GLN A O 1
ATOM 1791 N N . GLY A 1 218 ? -46.029 -24.103 58.055 1.00 48.47 218 GLY A N 1
ATOM 1792 C CA . GLY A 1 218 ? -45.909 -25.479 58.544 1.00 48.47 218 GLY A CA 1
ATOM 1793 C C . GLY A 1 218 ? -46.317 -25.688 60.009 1.00 48.47 218 GLY A C 1
ATOM 1794 O O . GLY A 1 218 ? -46.390 -26.835 60.453 1.00 48.47 218 GLY A O 1
ATOM 1795 N N . GLN A 1 219 ? -46.587 -24.626 60.781 1.00 51.69 219 GLN A N 1
ATOM 1796 C CA . GLN A 1 219 ? -46.703 -24.722 62.241 1.00 51.69 219 GLN A CA 1
ATOM 1797 C C . GLN A 1 219 ? -48.107 -25.038 62.802 1.00 51.69 219 GLN A C 1
ATOM 1799 O O . GLN A 1 219 ? -48.210 -25.192 64.022 1.00 51.69 219 GLN A O 1
ATOM 1804 N N . VAL A 1 220 ? -49.167 -25.205 61.995 1.00 54.53 220 VAL A N 1
ATOM 1805 C CA . VAL A 1 220 ? -50.547 -25.463 62.489 1.00 54.53 220 VAL A CA 1
ATOM 1806 C C . VAL A 1 220 ? -51.204 -26.673 61.811 1.00 54.53 220 VAL A C 1
ATOM 1808 O O . VAL A 1 220 ? -52.243 -26.580 61.174 1.00 54.53 220 VAL A O 1
ATOM 1811 N N . THR A 1 221 ? -50.605 -27.858 61.903 1.00 62.56 221 THR A N 1
ATOM 1812 C CA . THR A 1 221 ? -51.034 -28.989 61.049 1.00 62.56 221 THR A CA 1
ATOM 1813 C C . THR A 1 221 ? -51.373 -30.281 61.780 1.00 62.56 221 THR A C 1
ATOM 1815 O O . THR A 1 221 ? -51.464 -31.326 61.146 1.00 62.56 221 THR A O 1
ATOM 1818 N N . THR A 1 222 ? -51.645 -30.250 63.089 1.00 77.12 222 THR A N 1
ATOM 1819 C CA . THR A 1 222 ? -52.165 -31.449 63.771 1.00 77.12 222 THR A CA 1
ATOM 1820 C C . THR A 1 222 ? -53.328 -31.142 64.705 1.00 77.12 222 THR A C 1
ATOM 1822 O O . THR A 1 222 ? -53.332 -30.124 65.398 1.00 77.12 222 THR A O 1
ATOM 1825 N N . LYS A 1 223 ? -54.281 -32.081 64.766 1.00 85.38 223 LYS A N 1
ATOM 1826 C CA . LYS A 1 223 ? -55.408 -32.090 65.715 1.00 85.38 223 LYS A CA 1
ATOM 1827 C C . LYS A 1 223 ? -54.945 -31.866 67.157 1.00 85.38 223 LYS A C 1
ATOM 1829 O O . LYS A 1 223 ? -55.480 -31.015 67.854 1.00 85.38 223 LYS A O 1
ATOM 1834 N N . LYS A 1 224 ? -53.855 -32.534 67.550 1.00 84.50 224 LYS A N 1
ATOM 1835 C CA . LYS A 1 224 ? -53.255 -32.416 68.886 1.00 84.50 224 LYS A CA 1
ATOM 1836 C C . LYS A 1 224 ? -52.769 -30.999 69.202 1.00 84.50 224 LYS A C 1
ATOM 1838 O O . LYS A 1 224 ? -52.920 -30.522 70.319 1.00 84.50 224 LYS A O 1
ATOM 1843 N N . LYS A 1 225 ? -52.215 -30.292 68.215 1.00 84.94 225 LYS A N 1
ATOM 1844 C CA . LYS A 1 225 ? -51.797 -28.903 68.418 1.00 84.94 225 LYS A CA 1
ATOM 1845 C C . LYS A 1 225 ? -52.996 -27.958 68.507 1.00 84.94 225 LYS A C 1
ATOM 1847 O O . LYS A 1 225 ? -52.954 -27.022 69.294 1.00 84.94 225 LYS A O 1
ATOM 1852 N N . ALA A 1 226 ? -54.072 -28.212 67.758 1.00 87.31 226 ALA A N 1
ATOM 1853 C CA . ALA A 1 226 ? -55.321 -27.463 67.912 1.00 87.31 226 ALA A CA 1
ATOM 1854 C C . ALA A 1 226 ? -55.904 -27.627 69.328 1.00 87.31 226 ALA A C 1
ATOM 1856 O O . ALA A 1 226 ? -56.292 -26.636 69.944 1.00 87.31 226 ALA A O 1
ATOM 1857 N N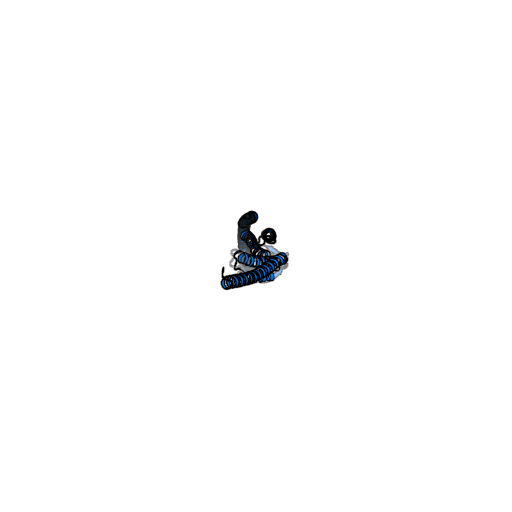 . GLU A 1 227 ? -55.870 -28.845 69.876 1.00 89.88 227 GLU A N 1
ATOM 1858 C CA . GLU A 1 227 ? -56.240 -29.124 71.271 1.00 89.88 227 GLU A CA 1
ATOM 1859 C C . GLU A 1 227 ? -55.369 -28.342 72.261 1.00 89.88 227 GLU A C 1
ATOM 1861 O O . GLU A 1 227 ? -55.901 -27.695 73.160 1.00 89.88 227 GLU A O 1
ATOM 1866 N N . GLU A 1 228 ? -54.042 -28.346 72.087 1.00 86.88 228 GLU A N 1
ATOM 1867 C CA . GLU A 1 228 ? -53.110 -27.596 72.943 1.00 86.88 228 GLU A CA 1
ATOM 1868 C C . GLU A 1 228 ? -53.341 -26.080 72.875 1.00 86.88 228 GLU A C 1
ATOM 1870 O O . GLU A 1 228 ? -53.364 -25.419 73.914 1.00 86.88 228 GLU A O 1
ATOM 1875 N N . ILE A 1 229 ? -53.549 -25.523 71.677 1.00 87.88 229 ILE A N 1
ATOM 1876 C CA . ILE A 1 229 ? -53.809 -24.089 71.482 1.00 87.88 229 ILE A CA 1
ATOM 1877 C C . ILE A 1 229 ? -55.094 -23.685 72.213 1.00 87.88 229 ILE A C 1
ATOM 1879 O O . ILE A 1 229 ? -55.088 -22.723 72.984 1.00 87.88 229 ILE A O 1
ATOM 1883 N N . VAL A 1 230 ? -56.183 -24.433 72.013 1.00 89.38 230 VAL A N 1
ATOM 1884 C CA . VAL A 1 230 ? -57.472 -24.150 72.660 1.00 89.38 230 VAL A CA 1
ATOM 1885 C C . VAL A 1 230 ? -57.368 -24.340 74.170 1.00 89.38 230 VAL A C 1
ATOM 1887 O O . VAL A 1 230 ? -57.801 -23.469 74.924 1.00 89.38 230 VAL A O 1
ATOM 1890 N N . LYS A 1 231 ? -56.722 -25.416 74.632 1.00 87.81 231 LYS A N 1
ATOM 1891 C CA . LYS A 1 231 ? -56.516 -25.672 76.062 1.00 87.81 231 LYS A CA 1
ATOM 1892 C C . LYS A 1 231 ? -55.725 -24.553 76.735 1.00 87.81 231 LYS A C 1
ATOM 1894 O O . LYS A 1 231 ? -56.114 -24.116 77.811 1.00 87.81 231 LYS A O 1
ATOM 1899 N N . ASN A 1 232 ? -54.656 -24.059 76.113 1.00 86.00 232 ASN A N 1
ATOM 1900 C CA . ASN A 1 232 ? -53.857 -22.962 76.666 1.00 86.00 232 ASN A CA 1
ATOM 1901 C C . ASN A 1 232 ? -54.633 -21.638 76.711 1.00 86.00 232 ASN A C 1
ATOM 1903 O O . ASN A 1 232 ? -54.404 -20.823 77.602 1.00 86.00 232 ASN A O 1
ATOM 1907 N N . LYS A 1 233 ? -55.542 -21.419 75.756 1.00 86.38 233 LYS A N 1
ATOM 1908 C CA . LYS A 1 233 ? -56.322 -20.184 75.639 1.00 86.38 233 LYS A CA 1
ATOM 1909 C C . LYS A 1 233 ? -57.532 -20.150 76.580 1.00 86.38 233 LYS A C 1
ATOM 1911 O O . LYS A 1 233 ? -57.848 -19.096 77.120 1.00 86.38 233 LYS A O 1
ATOM 1916 N N . VAL A 1 234 ? -58.197 -21.291 76.763 1.00 84.00 234 VAL A N 1
ATOM 1917 C CA . VAL A 1 234 ? -59.455 -21.423 77.522 1.00 84.00 234 VAL A CA 1
ATOM 1918 C C . VAL A 1 234 ? -59.215 -21.945 78.944 1.00 84.00 234 VAL A C 1
ATOM 1920 O O . VAL A 1 234 ? -59.929 -21.578 79.871 1.00 84.00 234 VAL A O 1
ATOM 1923 N N . GLY A 1 235 ? -58.207 -22.799 79.135 1.00 71.81 235 GLY A N 1
ATOM 1924 C CA . GLY A 1 235 ? -57.977 -23.572 80.357 1.00 71.81 235 GLY A CA 1
ATOM 1925 C C . GLY A 1 235 ? -56.936 -22.991 81.313 1.00 71.81 235 GLY A C 1
ATOM 1926 O O . GLY A 1 235 ? -56.152 -23.749 81.885 1.00 71.81 235 GLY A O 1
ATOM 1927 N N . THR A 1 236 ? -56.880 -21.670 81.496 1.00 59.56 236 THR A N 1
ATOM 1928 C CA . THR A 1 236 ? -55.942 -21.040 82.441 1.00 59.56 236 THR A CA 1
ATOM 1929 C C . THR A 1 236 ? -56.205 -21.499 83.883 1.00 59.56 236 THR A C 1
ATOM 1931 O O . THR A 1 236 ? -57.062 -20.951 84.568 1.00 59.56 236 THR A O 1
ATOM 1934 N N . GLY A 1 237 ? -55.441 -22.493 84.352 1.00 61.00 237 GLY A N 1
ATOM 1935 C CA . GLY A 1 237 ? -55.278 -22.826 85.774 1.00 61.00 237 GLY A CA 1
ATOM 1936 C C . GLY A 1 237 ? -56.078 -24.009 86.334 1.00 61.00 237 GLY A C 1
ATOM 1937 O O . GLY A 1 237 ? -55.924 -24.296 87.518 1.00 61.00 237 GLY A O 1
ATOM 1938 N N . ASN A 1 238 ? -56.883 -24.723 85.536 1.00 66.00 238 ASN A N 1
ATOM 1939 C CA . ASN A 1 238 ? -57.683 -25.859 86.021 1.00 66.00 238 ASN A CA 1
ATOM 1940 C C . ASN A 1 238 ? -57.313 -27.175 85.307 1.00 66.00 238 ASN A C 1
ATOM 1942 O O . ASN A 1 238 ? -57.527 -27.334 84.104 1.00 66.00 238 ASN A O 1
ATOM 1946 N N . ASN A 1 239 ? -56.772 -28.141 86.061 1.00 74.06 239 ASN A N 1
ATOM 1947 C CA . ASN A 1 239 ? -56.338 -29.447 85.539 1.00 74.06 239 ASN A CA 1
ATOM 1948 C C . ASN A 1 239 ? -57.497 -30.341 85.065 1.00 74.06 239 ASN A C 1
ATOM 1950 O O . ASN A 1 239 ? -57.255 -31.331 84.364 1.00 74.06 239 ASN A O 1
ATOM 1954 N N . ASN A 1 240 ? -58.735 -29.980 85.405 1.00 82.88 240 ASN A N 1
ATOM 1955 C CA . ASN A 1 240 ? -59.933 -30.737 85.061 1.00 82.88 240 ASN A CA 1
ATOM 1956 C C . ASN A 1 240 ? -60.485 -30.396 83.666 1.00 82.88 240 ASN A C 1
ATOM 1958 O O . ASN A 1 240 ? -61.373 -31.095 83.181 1.00 82.88 240 ASN A O 1
ATOM 1962 N N . ILE A 1 241 ? -59.939 -29.379 82.986 1.00 87.69 241 ILE A N 1
ATOM 1963 C CA . ILE A 1 241 ? -60.358 -28.991 81.631 1.00 87.69 241 ILE A CA 1
ATOM 1964 C C . ILE A 1 241 ? -59.665 -29.866 80.577 1.00 87.69 241 ILE A C 1
ATOM 1966 O O . ILE A 1 241 ? -58.431 -29.999 80.533 1.00 87.69 241 ILE A O 1
ATOM 1970 N N . LYS A 1 242 ? -60.469 -30.442 79.682 1.00 89.06 242 LYS A N 1
ATOM 1971 C CA . LYS A 1 242 ? -60.045 -31.206 78.506 1.00 89.06 242 LYS A CA 1
ATOM 1972 C C . LYS A 1 242 ? -60.472 -30.471 77.239 1.00 89.06 242 LYS A C 1
ATOM 1974 O O . LYS A 1 242 ? -61.556 -29.908 77.181 1.00 89.06 242 LYS A O 1
ATOM 1979 N N . ALA A 1 243 ? -59.602 -30.495 76.236 1.00 91.44 243 ALA A N 1
ATOM 1980 C CA . ALA A 1 243 ? -59.881 -30.024 74.887 1.00 91.44 243 ALA A CA 1
ATOM 1981 C C . ALA A 1 243 ? -59.594 -31.187 73.934 1.00 91.44 243 ALA A C 1
ATOM 1983 O O . ALA A 1 243 ? -58.498 -31.748 73.997 1.00 91.44 243 ALA A O 1
ATOM 1984 N N . ILE A 1 244 ? -60.569 -31.568 73.111 1.00 91.75 244 ILE A N 1
ATOM 1985 C CA . ILE A 1 244 ? -60.458 -32.681 72.160 1.00 91.75 244 ILE A CA 1
ATOM 1986 C C . ILE A 1 244 ? -60.880 -32.193 70.781 1.00 91.75 244 ILE A C 1
ATOM 1988 O O . ILE A 1 244 ? -61.926 -31.566 70.630 1.00 91.75 244 ILE A O 1
ATOM 1992 N N . CYS A 1 245 ? -60.071 -32.477 69.766 1.00 91.06 245 CYS A N 1
ATOM 1993 C CA . CYS A 1 245 ? -60.431 -32.197 68.390 1.00 91.06 245 CYS A CA 1
ATOM 1994 C C . CYS A 1 245 ? -61.376 -33.287 67.881 1.00 91.06 245 CYS A C 1
ATOM 1996 O O . CYS A 1 245 ? -60.971 -34.432 67.670 1.00 91.06 245 CYS A O 1
ATOM 1998 N N . GLU A 1 246 ? -62.630 -32.919 67.653 1.00 91.06 246 GLU A N 1
ATOM 1999 C CA . GLU A 1 246 ? -63.653 -33.852 67.185 1.00 91.06 246 GLU A CA 1
ATOM 2000 C C . GLU A 1 246 ? -63.650 -34.030 65.670 1.00 91.06 246 GLU A C 1
ATOM 2002 O O . GLU A 1 246 ? -64.003 -35.089 65.150 1.00 91.06 246 GLU A O 1
ATOM 2007 N N . GLY A 1 247 ? -63.209 -33.011 64.937 1.00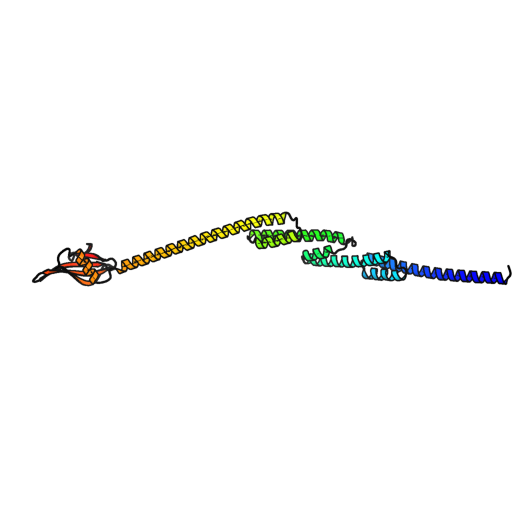 88.31 247 GLY A N 1
ATOM 2008 C CA . GLY A 1 247 ? -63.327 -33.029 63.492 1.00 88.31 247 GLY A CA 1
ATOM 2009 C C . GLY A 1 247 ? -62.618 -31.888 62.795 1.00 88.31 247 GLY A C 1
ATOM 2010 O O . GLY A 1 247 ? -61.997 -31.012 63.398 1.00 88.31 247 GLY A O 1
ATOM 2011 N N . GLU A 1 248 ? -62.711 -31.936 61.476 1.00 91.44 248 GLU A N 1
ATOM 2012 C CA . GLU A 1 248 ? -62.197 -30.922 60.576 1.00 91.44 248 GLU A CA 1
ATOM 2013 C C . GLU A 1 248 ? -63.360 -30.402 59.744 1.00 91.44 248 GLU A C 1
ATOM 2015 O O . GLU A 1 248 ? -64.100 -31.189 59.159 1.00 91.44 248 GLU A O 1
ATOM 2020 N N . GLU A 1 249 ? -63.508 -29.084 59.684 1.00 88.88 249 GLU A N 1
ATOM 2021 C CA . GLU A 1 249 ? -64.619 -28.436 58.991 1.00 88.88 249 GLU A CA 1
ATOM 2022 C C . GLU A 1 249 ? -64.117 -27.374 58.022 1.00 88.88 249 GLU A C 1
ATOM 2024 O O . GLU A 1 249 ? -63.043 -26.795 58.204 1.00 88.88 249 GLU A O 1
ATOM 2029 N N . VAL A 1 250 ? -64.917 -27.099 56.993 1.00 88.44 250 VAL A N 1
ATOM 2030 C CA . VAL A 1 250 ? -64.704 -25.977 56.081 1.00 88.44 250 VAL A CA 1
ATOM 2031 C C . VAL A 1 250 ? -65.898 -25.043 56.198 1.00 88.44 250 VAL A C 1
ATOM 2033 O O . VAL A 1 250 ? -67.022 -25.438 55.897 1.00 88.44 250 VAL A O 1
ATOM 2036 N N . ARG A 1 251 ? -65.651 -23.802 56.620 1.00 85.38 251 ARG A N 1
ATOM 2037 C CA . ARG A 1 251 ? -66.659 -22.740 56.720 1.00 85.38 251 ARG A CA 1
ATOM 2038 C C . ARG A 1 251 ? -66.203 -21.569 55.860 1.00 85.38 251 ARG A C 1
ATOM 2040 O O . ARG A 1 251 ? -65.057 -21.146 55.969 1.00 85.38 251 ARG A O 1
ATOM 2047 N N . GLU A 1 252 ? -67.068 -21.112 54.955 1.00 84.38 252 GLU A N 1
ATOM 2048 C CA . GLU A 1 252 ? -66.786 -19.994 54.032 1.00 84.38 252 GLU A CA 1
ATOM 2049 C C . GLU A 1 252 ? -65.458 -20.143 53.254 1.00 84.38 252 GLU A C 1
ATOM 2051 O O . GLU A 1 252 ? -64.741 -19.182 52.996 1.00 84.38 252 GLU A O 1
ATOM 2056 N N . GLY A 1 253 ? -65.103 -21.381 52.888 1.00 84.00 253 GLY A N 1
ATOM 2057 C CA . GLY A 1 253 ? -63.861 -21.692 52.169 1.00 84.00 253 GLY A CA 1
ATOM 2058 C C . GLY A 1 253 ? -62.596 -21.749 53.037 1.00 84.00 253 GLY A C 1
ATOM 2059 O O . GLY A 1 253 ? -61.527 -22.075 52.523 1.00 84.00 253 GLY A O 1
ATOM 2060 N N . VAL A 1 254 ? -62.696 -21.503 54.345 1.00 85.25 254 VAL A N 1
ATOM 2061 C CA . VAL A 1 254 ? -61.583 -21.610 55.298 1.00 85.25 254 VAL A CA 1
ATOM 2062 C C . VAL A 1 254 ? -61.665 -22.945 56.042 1.00 85.25 254 VAL A C 1
ATOM 2064 O O . VAL A 1 254 ? -62.735 -23.356 56.485 1.00 85.25 254 VAL A O 1
ATOM 2067 N N . SER A 1 255 ? -60.534 -23.650 56.164 1.00 88.94 255 SER A N 1
ATOM 2068 C CA . SER A 1 255 ? -60.449 -24.934 56.876 1.00 88.94 255 SER A CA 1
ATOM 2069 C C . SER A 1 255 ? -60.105 -24.753 58.355 1.00 88.94 255 SER A C 1
ATOM 2071 O O . SER A 1 255 ? -59.154 -24.044 58.698 1.00 88.94 255 SER A O 1
ATOM 2073 N N . TYR A 1 256 ? -60.803 -25.484 59.218 1.00 91.75 256 TYR A N 1
ATOM 2074 C CA . TYR A 1 256 ? -60.668 -25.424 60.670 1.00 91.75 256 TYR A CA 1
ATOM 2075 C C . TYR A 1 256 ? -60.555 -26.818 61.299 1.00 91.75 256 TYR A C 1
ATOM 2077 O O . TYR A 1 256 ? -61.026 -27.809 60.738 1.00 91.75 256 TYR A O 1
ATOM 2085 N N . TYR A 1 257 ? -59.957 -26.882 62.486 1.00 92.69 257 TYR A N 1
ATOM 2086 C CA . TYR A 1 257 ? -60.188 -27.952 63.456 1.00 92.69 257 TYR A CA 1
ATOM 2087 C C . TYR A 1 257 ? -61.325 -27.538 64.391 1.00 92.69 257 TYR A C 1
ATOM 2089 O O . TYR A 1 257 ? -61.275 -26.436 64.938 1.00 92.69 257 TYR A O 1
ATOM 2097 N N . SER A 1 258 ? -62.310 -28.413 64.585 1.00 93.19 258 SER A N 1
ATOM 2098 C CA . SER A 1 258 ? -63.361 -28.253 65.592 1.00 93.19 258 SER A CA 1
ATOM 2099 C C . SER A 1 258 ? -62.909 -28.925 66.886 1.00 93.19 258 SER A C 1
ATOM 2101 O O . SER A 1 258 ? -62.542 -30.105 66.882 1.00 93.19 258 SER A O 1
ATOM 2103 N N . VAL A 1 259 ? -62.856 -28.157 67.971 1.00 94.12 259 VAL A N 1
ATOM 2104 C CA . VAL A 1 259 ? -62.344 -28.572 69.278 1.00 94.12 259 VAL A CA 1
ATOM 2105 C C . VAL A 1 259 ? -63.437 -28.406 70.326 1.00 94.12 259 VAL A C 1
ATOM 2107 O O . VAL A 1 259 ? -63.880 -27.291 70.606 1.00 94.12 259 VAL A O 1
ATOM 2110 N N . HIS A 1 260 ? -63.845 -29.517 70.928 1.00 94.12 260 HIS A N 1
ATOM 2111 C CA . HIS A 1 260 ? -64.764 -29.552 72.059 1.00 94.12 260 HIS A CA 1
ATOM 2112 C C . HIS A 1 260 ? -63.989 -29.359 73.358 1.00 94.12 260 HIS A C 1
ATOM 2114 O O . HIS A 1 260 ? -62.986 -30.037 73.598 1.00 94.12 260 HIS A O 1
ATOM 2120 N N . VAL A 1 261 ? -64.440 -28.428 74.197 1.00 93.69 261 VAL A N 1
ATOM 2121 C CA . VAL A 1 261 ? -63.851 -28.179 75.515 1.00 93.69 261 VAL A CA 1
ATOM 2122 C C . VAL A 1 261 ? -64.875 -28.475 76.592 1.00 93.69 261 VAL A C 1
ATOM 2124 O O . VAL A 1 261 ? -66.000 -27.969 76.560 1.00 93.69 261 VAL A O 1
ATOM 2127 N N . TYR A 1 262 ? -64.463 -29.268 77.573 1.00 91.56 262 TYR A N 1
ATOM 2128 C CA . TYR A 1 262 ? -65.293 -29.662 78.700 1.00 91.56 262 TYR A CA 1
ATOM 2129 C C . TYR A 1 262 ? -64.466 -29.801 79.980 1.00 91.56 262 TYR A C 1
ATOM 2131 O O . TYR A 1 262 ? -63.266 -30.079 79.952 1.00 91.56 262 TYR A O 1
ATOM 2139 N N . GLU A 1 263 ? -65.125 -29.611 81.113 1.00 90.31 263 GLU A N 1
ATOM 2140 C CA . GLU A 1 263 ? -64.577 -29.827 82.444 1.00 90.31 263 GLU A CA 1
ATOM 2141 C C . GLU A 1 263 ? -65.037 -31.184 82.984 1.00 90.31 263 GLU A C 1
ATOM 2143 O O . GLU A 1 263 ? -66.202 -31.561 82.844 1.00 90.31 263 GLU A O 1
ATOM 2148 N N . VAL A 1 264 ? -64.112 -31.935 83.580 1.00 87.25 264 VAL A N 1
ATOM 2149 C CA . VAL A 1 264 ? -64.392 -33.209 84.251 1.00 87.25 264 VAL A CA 1
ATOM 2150 C C . VAL A 1 264 ? -64.596 -32.953 85.744 1.00 87.25 264 VAL A C 1
ATOM 2152 O O . VAL A 1 264 ? -63.658 -32.564 86.437 1.00 87.25 264 VAL A O 1
ATOM 2155 N N . VAL A 1 265 ? -65.806 -33.198 86.238 1.00 84.50 265 VAL A N 1
ATOM 2156 C CA . VAL A 1 265 ? -66.177 -33.130 87.660 1.00 84.50 265 VAL A CA 1
ATOM 2157 C C . VAL A 1 265 ? -66.398 -34.565 88.170 1.00 84.50 265 VAL A C 1
ATOM 2159 O O . VAL A 1 265 ? -66.490 -35.492 87.368 1.00 84.50 265 VAL A O 1
ATOM 2162 N N . GLU A 1 266 ? -66.415 -34.787 89.489 1.00 81.50 266 GLU A N 1
ATOM 2163 C CA . GLU A 1 266 ? -66.395 -36.134 90.097 1.00 81.50 266 GLU A CA 1
ATOM 2164 C C . GLU A 1 266 ? -67.473 -37.100 89.567 1.00 81.50 266 GLU A C 1
ATOM 2166 O O . GLU A 1 266 ? -67.202 -38.293 89.435 1.00 81.50 266 GLU A O 1
ATOM 2171 N N . ASP A 1 267 ? -68.665 -36.607 89.230 1.00 83.88 267 ASP A N 1
ATOM 2172 C CA . ASP A 1 267 ? -69.817 -37.416 88.818 1.00 83.88 267 ASP A CA 1
ATOM 2173 C C . ASP A 1 267 ? -70.377 -37.072 87.422 1.00 83.88 267 ASP A C 1
ATOM 2175 O O . ASP A 1 267 ? -71.287 -37.753 86.946 1.00 83.88 267 ASP A O 1
ATOM 2179 N N . HIS A 1 268 ? -69.839 -36.060 86.732 1.00 83.12 268 HIS A N 1
ATOM 2180 C CA . HIS A 1 268 ? -70.291 -35.654 85.394 1.00 83.12 268 HIS A CA 1
ATOM 2181 C C . HIS A 1 268 ? -69.246 -34.823 84.627 1.00 83.12 268 HIS A C 1
ATOM 2183 O O . HIS A 1 268 ? -68.246 -34.364 85.175 1.00 83.12 268 HIS A O 1
ATOM 2189 N N . THR A 1 269 ? -69.485 -34.600 83.331 1.00 87.38 269 THR A N 1
ATOM 2190 C CA . THR A 1 269 ? -68.718 -33.656 82.503 1.00 87.38 269 THR A CA 1
ATOM 2191 C C . THR A 1 269 ? -69.573 -32.448 82.130 1.00 87.38 269 THR A C 1
ATOM 2193 O O . THR A 1 269 ? -70.725 -32.589 81.717 1.00 87.38 269 THR A O 1
ATOM 2196 N N . ALA A 1 270 ? -69.008 -31.248 82.253 1.00 88.44 270 ALA A N 1
ATOM 2197 C CA . ALA A 1 270 ? -69.662 -29.997 81.880 1.00 88.44 270 ALA A CA 1
ATOM 2198 C C . ALA A 1 270 ? -69.030 -29.443 80.597 1.00 88.44 270 ALA A C 1
ATOM 2200 O O . ALA A 1 270 ? -67.841 -29.134 80.562 1.00 88.44 270 ALA A O 1
ATOM 2201 N N . THR A 1 271 ? -69.811 -29.314 79.521 1.00 90.00 271 THR A N 1
ATOM 2202 C CA . THR A 1 271 ? -69.316 -28.704 78.276 1.00 90.00 271 THR A CA 1
ATOM 2203 C C . THR A 1 271 ? -69.123 -27.203 78.473 1.00 90.00 271 THR A C 1
ATOM 2205 O O . THR A 1 271 ? -70.067 -26.502 78.825 1.00 90.00 271 THR A O 1
ATOM 2208 N N . MET A 1 272 ? -67.913 -26.714 78.205 1.00 89.69 272 MET A N 1
ATOM 2209 C CA . MET A 1 272 ? -67.580 -25.288 78.254 1.00 89.69 272 MET A CA 1
ATOM 2210 C C . MET A 1 272 ? -67.864 -24.592 76.921 1.00 89.69 272 MET A C 1
ATOM 2212 O O . MET A 1 272 ? -68.279 -23.436 76.904 1.00 89.69 272 MET A O 1
ATOM 2216 N N . GLY A 1 273 ? -67.649 -25.286 75.801 1.00 91.81 273 GLY A N 1
ATOM 2217 C CA . GLY A 1 273 ? -67.931 -24.744 74.477 1.00 91.81 273 GLY A CA 1
ATOM 2218 C C . GLY A 1 273 ? -67.225 -25.480 73.346 1.00 91.81 273 GLY A C 1
ATOM 2219 O O . GLY A 1 273 ? -66.499 -26.453 73.558 1.00 91.81 273 GLY A O 1
ATOM 2220 N N . TRP A 1 274 ? -67.441 -24.969 72.137 1.00 94.12 274 TRP A N 1
ATOM 2221 C CA . TRP A 1 274 ? -66.821 -25.442 70.904 1.00 94.12 274 TRP A CA 1
ATOM 2222 C C . TRP A 1 274 ? -65.970 -24.344 70.297 1.00 94.12 274 TRP A C 1
ATOM 2224 O O . TRP A 1 274 ? -66.392 -23.188 70.217 1.00 94.12 274 TRP A O 1
ATOM 2234 N N . TYR A 1 275 ? -64.779 -24.716 69.853 1.00 94.62 275 TYR A N 1
ATOM 2235 C CA . TYR A 1 275 ? -63.787 -23.784 69.353 1.00 94.62 275 TYR A CA 1
ATOM 2236 C C . TYR A 1 275 ? -63.295 -24.219 67.984 1.00 94.62 275 TYR A C 1
ATOM 2238 O O . TYR A 1 275 ? -63.048 -25.396 67.742 1.00 94.62 275 TYR A O 1
ATOM 2246 N N . TYR A 1 276 ? -63.117 -23.249 67.099 1.00 93.56 276 TYR A N 1
ATOM 2247 C CA . TYR A 1 276 ? -62.589 -23.458 65.762 1.00 93.56 276 TYR A CA 1
ATOM 2248 C C . TYR A 1 276 ? -61.170 -22.921 65.703 1.00 93.56 276 TYR A C 1
ATOM 2250 O O . TYR A 1 276 ? -60.931 -21.759 66.025 1.00 93.56 276 TYR A O 1
ATOM 2258 N N . VAL A 1 277 ? -60.229 -23.756 65.276 1.00 91.62 277 VAL A N 1
ATOM 2259 C CA . VAL A 1 277 ? -58.832 -23.361 65.072 1.00 91.62 277 VAL A CA 1
ATOM 2260 C C . VAL A 1 277 ? -58.544 -23.359 63.584 1.00 91.62 277 VAL A C 1
ATOM 2262 O O . VAL A 1 277 ? -58.607 -24.407 62.941 1.00 91.62 277 VAL A O 1
ATOM 2265 N N . ARG A 1 278 ? -58.225 -22.192 63.025 1.00 89.94 278 ARG A N 1
ATOM 2266 C CA . ARG A 1 278 ? -57.833 -22.066 61.617 1.00 89.94 278 ARG A CA 1
ATOM 2267 C C . ARG A 1 278 ? -56.599 -22.911 61.323 1.00 89.94 278 ARG A C 1
ATOM 2269 O O . ARG A 1 278 ? -55.583 -22.766 61.998 1.00 89.94 278 ARG A O 1
ATOM 2276 N N . LYS A 1 279 ? -56.664 -23.763 60.297 1.00 85.88 279 LYS A N 1
ATOM 2277 C CA . LYS A 1 279 ? -55.550 -24.664 59.946 1.00 85.88 279 LYS A CA 1
ATOM 2278 C C . LYS A 1 279 ? -54.341 -23.950 59.345 1.00 85.88 279 LYS A C 1
ATOM 2280 O O . LY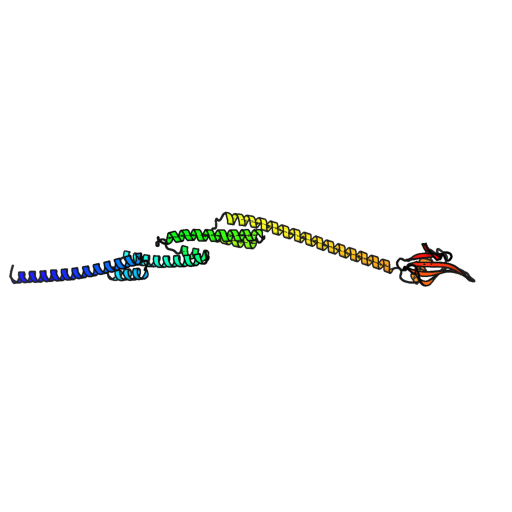S A 1 279 ? -53.255 -24.509 59.339 1.00 85.88 279 LYS A O 1
ATOM 2285 N N . ASP A 1 280 ? -54.520 -22.751 58.806 1.00 79.00 280 ASP A N 1
ATOM 2286 C CA . ASP A 1 280 ? -53.450 -22.012 58.134 1.00 79.00 280 ASP A CA 1
ATOM 2287 C C . ASP A 1 280 ? -52.602 -21.174 59.097 1.00 79.00 280 ASP A C 1
ATOM 2289 O O . ASP A 1 280 ? -51.401 -21.030 58.880 1.00 79.00 280 ASP A O 1
ATOM 2293 N N . ASN A 1 281 ? -53.206 -20.630 60.157 1.00 80.31 281 ASN A N 1
ATOM 2294 C CA . ASN A 1 281 ? -52.533 -19.691 61.057 1.00 80.31 281 ASN A CA 1
ATOM 2295 C C . ASN A 1 281 ? -52.776 -19.930 62.559 1.00 80.31 281 ASN A C 1
ATOM 2297 O O . ASN A 1 281 ? -52.178 -19.243 63.382 1.00 80.31 281 ASN A O 1
ATOM 2301 N N . GLY A 1 282 ? -53.621 -20.896 62.939 1.00 84.50 282 GLY A N 1
ATOM 2302 C CA . GLY A 1 282 ? -53.836 -21.278 64.341 1.00 84.50 282 GLY A CA 1
ATOM 2303 C C . GLY A 1 282 ? -54.719 -20.326 65.137 1.00 84.50 282 GLY A C 1
ATOM 2304 O O . GLY A 1 282 ? -54.826 -20.471 66.353 1.00 84.50 282 GLY A O 1
ATOM 2305 N N . GLN A 1 283 ? -55.362 -19.363 64.477 1.00 88.44 283 GLN A N 1
ATOM 2306 C CA . GLN A 1 283 ? -56.291 -18.444 65.121 1.00 88.44 283 GLN A CA 1
ATOM 2307 C C . GLN A 1 283 ? -57.505 -19.203 65.677 1.00 88.44 283 GLN A C 1
ATOM 2309 O O . GLN A 1 283 ? -58.102 -20.021 64.972 1.00 88.44 283 GLN A O 1
ATOM 2314 N N . VAL A 1 284 ? -57.859 -18.918 66.933 1.00 90.88 284 VAL A N 1
ATOM 2315 C CA . VAL A 1 284 ? -58.943 -19.584 67.668 1.00 90.88 284 VAL A CA 1
ATOM 2316 C C . VAL A 1 284 ? -60.197 -18.723 67.661 1.00 90.88 284 VAL A C 1
ATOM 2318 O O . VAL A 1 284 ? -60.139 -17.512 67.877 1.00 90.88 284 VAL A O 1
ATOM 2321 N N . PHE A 1 285 ? -61.336 -19.371 67.465 1.00 93.50 285 PHE A N 1
ATOM 2322 C CA . PHE A 1 285 ? -62.649 -18.756 67.506 1.00 93.50 285 PHE A CA 1
ATOM 2323 C C . PHE A 1 285 ? -63.554 -19.556 68.435 1.00 93.50 285 PHE A C 1
ATOM 2325 O O . PHE A 1 285 ? -63.579 -20.779 68.355 1.00 93.50 285 PHE A O 1
ATOM 2332 N N . LEU A 1 286 ? -64.315 -18.884 69.291 1.00 94.25 286 LEU A N 1
ATOM 2333 C CA . LEU A 1 286 ? -65.435 -19.482 70.008 1.00 94.25 286 LEU A CA 1
ATOM 2334 C C . LEU A 1 286 ? -66.639 -19.567 69.065 1.00 94.25 286 LEU A C 1
ATOM 2336 O O . LEU A 1 286 ? -66.995 -18.574 68.424 1.00 94.25 286 LEU A O 1
ATOM 2340 N N . TRP A 1 287 ? -67.278 -20.732 68.998 1.00 94.31 287 TRP A N 1
ATOM 2341 C CA . TRP A 1 287 ? -68.518 -20.905 68.252 1.00 94.31 287 TRP A CA 1
ATOM 2342 C C . TRP A 1 287 ? -69.719 -20.481 69.098 1.00 94.31 287 TRP A C 1
ATOM 2344 O O . TRP A 1 287 ? -70.035 -21.096 70.118 1.00 94.31 287 TRP A O 1
ATOM 2354 N N . ASP A 1 288 ? -70.392 -19.415 68.671 1.00 91.50 288 ASP A N 1
ATOM 2355 C CA . ASP A 1 288 ? -71.669 -18.996 69.237 1.00 91.50 288 ASP A CA 1
ATOM 2356 C C . ASP A 1 288 ? -72.797 -19.831 68.616 1.00 91.50 288 ASP A C 1
ATOM 2358 O O . ASP A 1 288 ? -73.240 -19.561 67.502 1.00 91.50 288 ASP A O 1
ATOM 2362 N N . LEU A 1 289 ? -73.261 -20.849 69.346 1.00 87.38 289 LEU A N 1
ATOM 2363 C CA . LEU A 1 289 ? -74.296 -21.783 68.887 1.00 87.38 289 LEU A CA 1
ATOM 2364 C C . LEU A 1 289 ? -75.652 -21.117 68.598 1.00 87.38 289 LEU A C 1
ATOM 2366 O O . LEU A 1 289 ? -76.432 -21.656 67.820 1.00 87.38 289 LEU A O 1
ATOM 2370 N N . ALA A 1 290 ? -75.958 -19.974 69.223 1.00 89.12 290 ALA A N 1
ATOM 2371 C CA . ALA A 1 290 ? -77.255 -19.316 69.058 1.00 89.12 290 ALA A CA 1
ATOM 2372 C C . ALA A 1 290 ? -77.332 -18.505 67.759 1.00 89.12 290 ALA A C 1
ATOM 2374 O O . ALA A 1 290 ? -78.402 -18.394 67.163 1.00 89.12 290 ALA A O 1
ATOM 2375 N N . SER A 1 291 ? -76.205 -17.928 67.338 1.00 89.75 291 SER A N 1
ATOM 2376 C CA . SER A 1 291 ? -76.110 -17.120 66.114 1.00 89.75 291 SER A CA 1
ATOM 2377 C C . SER A 1 291 ? -75.377 -17.813 64.963 1.00 89.75 291 SER A C 1
ATOM 2379 O O . SER A 1 291 ? -75.373 -17.280 63.860 1.00 89.75 291 SER A O 1
ATOM 2381 N N . ASP A 1 292 ? -74.786 -18.984 65.214 1.00 89.62 292 ASP A N 1
ATOM 2382 C CA . ASP A 1 292 ? -73.906 -19.730 64.304 1.00 89.62 292 ASP A CA 1
ATOM 2383 C C . ASP A 1 292 ? -72.734 -18.889 63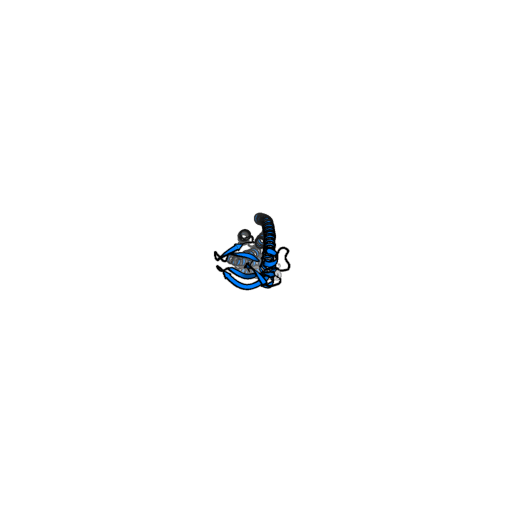.758 1.00 89.62 292 ASP A C 1
ATOM 2385 O O . ASP A 1 292 ? -72.368 -18.953 62.587 1.00 89.62 292 ASP A O 1
ATOM 2389 N N . ILE A 1 293 ? -72.124 -18.076 64.629 1.00 90.69 293 ILE A N 1
ATOM 2390 C CA . ILE A 1 293 ? -71.005 -17.186 64.282 1.00 90.69 293 ILE A CA 1
ATOM 2391 C C . ILE A 1 293 ? -69.735 -17.604 65.029 1.00 90.69 293 ILE A C 1
ATOM 2393 O O . ILE A 1 293 ? -69.762 -17.947 66.213 1.00 90.69 293 ILE A O 1
ATOM 2397 N N . LEU A 1 294 ? -68.594 -17.528 64.339 1.00 91.94 294 LEU A N 1
ATOM 2398 C CA . LEU A 1 294 ? -67.266 -17.719 64.922 1.00 91.94 294 LEU A CA 1
ATOM 2399 C C . LEU A 1 294 ? -66.714 -16.387 65.449 1.00 91.94 294 LEU A C 1
ATOM 2401 O O . LEU A 1 294 ? -66.400 -15.485 64.671 1.00 91.94 294 LEU A O 1
ATOM 2405 N N . LYS A 1 295 ? -66.563 -16.259 66.771 1.00 90.81 295 LYS A N 1
ATOM 2406 C CA . LYS A 1 295 ? -66.019 -15.054 67.423 1.00 90.81 295 LYS A CA 1
ATOM 2407 C C . LYS A 1 295 ? -64.547 -15.264 67.788 1.00 90.81 295 LYS A C 1
ATOM 2409 O O . LYS A 1 295 ? -64.263 -16.204 68.526 1.00 90.81 295 LYS A O 1
ATOM 2414 N N . PRO A 1 296 ? -63.606 -14.433 67.310 1.00 90.31 296 PRO A N 1
ATOM 2415 C CA . PRO A 1 296 ? -62.191 -14.589 67.643 1.00 90.31 296 PRO A CA 1
ATOM 2416 C C . PRO A 1 296 ? -61.954 -14.362 69.142 1.00 90.31 296 PRO A C 1
ATOM 2418 O O . PRO A 1 296 ? -62.575 -13.472 69.728 1.00 90.31 296 PRO A O 1
ATOM 2421 N N . ILE A 1 297 ? -61.050 -15.144 69.742 1.00 83.94 297 ILE A N 1
ATOM 2422 C CA . ILE A 1 297 ? -60.680 -15.044 71.167 1.00 83.94 297 ILE A CA 1
ATOM 2423 C C . ILE A 1 297 ? -59.169 -14.966 71.394 1.00 83.94 297 ILE A C 1
ATOM 2425 O O . ILE A 1 297 ? -58.375 -15.564 70.635 1.00 83.94 297 ILE A O 1
#

Sequence (297 aa):
MNKSKKNIIIGVTIIILVTLGGFGSYKYTKYKDYKTLLNKAEAYMEIENYDKAIENYEKTLDYKNNKDIVDKINLAKEIKESKANYEKAMELYNKKDYLGALESFKKVSKRDSKRFNLAQDKIKECINIYVNENLDKAKALAKDKKYKEAHAYLDKVLSIDKENVVAKNLKDQYIKEEKELQEEIKKAGEEAKKVEEEQKKQAEEEQKIKEENKNLQGQVTTKKKAEEIVKNKVGTGNNNIKAICEGEEVREGVSYYSVHVYEVVEDHTATMGWYYVRKDNGQVFLWDLASDILKPI

Radius of gyration: 60.68 Å; chains: 1; bounding box: 148×52×160 Å